Protein AF-A0AAE4C883-F1 (afdb_monomer_lite)

InterPro domains:
  IPR009003 Peptidase S1, PA clan [SSF50494] (63-191)

Organism: NCBI:txid137266

Radius of gyration: 18.19 Å; chains: 1; bounding box: 36×31×56 Å

Secondary structure (DSSP, 8-state):
-----EE-SSS-EEEEEETT---HHHHHHHHHTT--EEEEEE---S-----TTT--SSEEET-EEE-TTS-EEE--EEEEETTEEEEEEEGGGGSS-S-EE-TTS-EEEEEEEEESSSS-TT--EEEEE--S-EEEEE--S-TT--EE----PPPPTT-EEEE--TT-SSPEEEE---SS-EEE-TTT-SEEE-

Sequence (194 aa):
MWQLLRRGPANGLVVSLKRG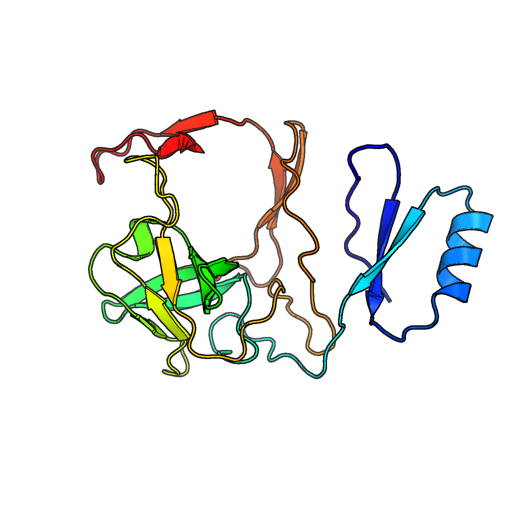ANATPITNLLQARGINARIEYADAVDEACTSRNVCDSPRRGGVGITMPTGSACSVGWIVTRNGARGAVTAGHCAWDRKSGSVNSGAFYGSINSINALSAGTHADMRFIDIPGGAQPWLYQHSTTKARTVTGSSLGAVGATACLFGRNSEFPRCGTISSTNASHFSNTCSCAVYG

pLDDT: mean 71.29, std 15.56, range [23.92, 91.94]

Foldseek 3Di:
DDADWFQDPPRATEGEDADVDDCVVVVVVCVVVVGHYHYHHDHQDAFQDQQLQADLALQAWLRKWADPVRDIFTFHFFDADPNFIWTKTFQVSPPDAFFTDGPNRHTNFTWDPDFPDPDDPAERMTITRGPDNYFRFARANDRRDTHHDDDDDDDDFQGKDWDRHNVDSDTDIDTRHDAQDWDDDPVPRHTHGD

Structure (mmCIF, N/CA/C/O backbone):
data_AF-A0AAE4C883-F1
#
_entry.id   AF-A0AAE4C883-F1
#
loop_
_atom_site.group_PDB
_atom_site.id
_atom_site.type_symbol
_atom_site.label_atom_id
_atom_site.label_alt_id
_atom_site.label_comp_id
_atom_site.label_asym_id
_atom_site.label_entity_id
_atom_site.label_seq_id
_atom_site.pdbx_PDB_ins_code
_atom_site.Cartn_x
_atom_site.Cartn_y
_atom_site.Cartn_z
_atom_site.occupancy
_atom_site.B_iso_or_equiv
_atom_site.auth_seq_id
_atom_site.auth_comp_id
_atom_site.auth_asym_id
_atom_site.auth_atom_id
_atom_site.pdbx_PDB_model_num
ATOM 1 N N . MET A 1 1 ? 3.264 6.643 22.060 1.00 36.38 1 MET A N 1
ATOM 2 C CA . MET A 1 1 ? 1.824 6.453 22.356 1.00 36.38 1 MET A CA 1
ATOM 3 C C . MET A 1 1 ? 0.957 6.801 21.133 1.00 36.38 1 MET A C 1
ATOM 5 O O . MET A 1 1 ? 1.372 7.644 20.336 1.00 36.38 1 MET A O 1
ATOM 9 N N . TRP A 1 2 ? -0.193 6.114 21.021 1.00 23.92 2 TRP A N 1
ATOM 10 C CA . TRP A 1 2 ? -1.328 6.162 20.064 1.00 23.92 2 TRP A CA 1
ATOM 11 C C . TRP A 1 2 ? -1.391 5.136 18.911 1.00 23.92 2 TRP A C 1
ATOM 13 O O . TRP A 1 2 ? -0.572 5.153 17.988 1.00 23.92 2 TRP A O 1
ATOM 23 N N . GLN A 1 3 ? -2.424 4.286 19.051 1.00 31.52 3 GLN A N 1
ATOM 24 C CA . GLN A 1 3 ? -2.913 3.123 18.296 1.00 31.52 3 GLN A CA 1
ATOM 25 C C . GLN A 1 3 ? -3.653 3.470 16.996 1.00 31.52 3 GLN A C 1
ATOM 27 O O . GLN A 1 3 ? -4.312 4.502 16.893 1.00 31.52 3 GLN A O 1
ATOM 32 N N . LEU A 1 4 ? -3.657 2.523 16.051 1.00 33.59 4 LEU A N 1
ATOM 33 C CA . LEU A 1 4 ? -4.763 2.353 15.107 1.00 33.59 4 LEU A CA 1
ATOM 34 C C . LEU A 1 4 ? -5.852 1.526 15.811 1.00 33.59 4 LEU A C 1
ATOM 36 O O . LEU A 1 4 ? -5.622 0.366 16.132 1.00 33.59 4 LEU A O 1
ATOM 40 N N . LEU A 1 5 ? -7.010 2.131 16.067 1.00 33.78 5 LEU A N 1
ATOM 41 C CA . LEU A 1 5 ? -8.175 1.456 16.635 1.00 33.78 5 LEU A CA 1
ATOM 42 C C . LEU A 1 5 ? -8.967 0.832 15.479 1.00 33.78 5 LEU A C 1
ATOM 44 O O . LEU A 1 5 ? -9.399 1.546 14.574 1.00 33.78 5 LEU A O 1
ATOM 48 N N . ARG A 1 6 ? -9.151 -0.488 15.479 1.00 42.38 6 ARG A N 1
ATOM 49 C CA . ARG A 1 6 ? -10.131 -1.152 14.607 1.00 42.38 6 ARG A CA 1
ATOM 50 C C . ARG A 1 6 ? -11.048 -2.020 15.460 1.00 42.38 6 ARG A C 1
ATOM 52 O O . ARG A 1 6 ? -10.578 -2.741 16.339 1.00 42.38 6 ARG A O 1
ATOM 59 N N . ARG A 1 7 ? -12.354 -1.938 15.192 1.00 37.22 7 ARG A N 1
ATOM 60 C CA . ARG A 1 7 ? -13.353 -2.886 15.700 1.00 37.22 7 ARG A CA 1
ATOM 61 C C . ARG A 1 7 ? -13.126 -4.221 14.988 1.00 37.22 7 ARG A C 1
ATOM 63 O O . ARG A 1 7 ? -13.237 -4.275 13.766 1.00 37.22 7 ARG A O 1
ATOM 70 N N . GLY A 1 8 ? -12.755 -5.260 15.733 1.00 38.06 8 GLY A N 1
ATOM 71 C CA . GLY A 1 8 ? -12.686 -6.625 15.213 1.00 38.06 8 GLY A CA 1
ATOM 72 C C . GLY A 1 8 ? -14.079 -7.269 15.093 1.00 38.06 8 GLY A C 1
ATOM 73 O O . GLY A 1 8 ? -15.031 -6.772 15.695 1.00 38.06 8 GLY A O 1
ATOM 74 N N . PRO A 1 9 ? -14.207 -8.392 14.361 1.00 37.78 9 PRO A N 1
ATOM 75 C CA . PRO A 1 9 ? -15.486 -9.047 14.046 1.00 37.78 9 PRO A CA 1
ATOM 76 C C . PRO A 1 9 ? -16.172 -9.765 15.229 1.00 37.78 9 PRO A C 1
ATOM 78 O O . PRO A 1 9 ? -17.206 -10.393 15.046 1.00 37.78 9 PRO A O 1
ATOM 81 N N . ALA A 1 10 ? -15.645 -9.643 16.449 1.00 43.09 10 ALA A N 1
ATOM 82 C CA . ALA A 1 10 ? -16.296 -10.095 17.678 1.00 43.09 10 ALA A CA 1
ATOM 83 C C . ALA A 1 10 ? -16.027 -9.085 18.805 1.00 43.09 10 ALA A C 1
ATOM 85 O O . ALA A 1 10 ? -15.131 -9.303 19.607 1.00 43.09 10 ALA A O 1
ATOM 86 N N . ASN A 1 11 ? -16.727 -7.942 18.806 1.00 47.50 11 ASN A N 1
ATOM 87 C CA . ASN A 1 11 ? -16.851 -6.933 19.884 1.00 47.50 11 ASN A CA 1
ATOM 88 C C . ASN A 1 11 ? -15.596 -6.497 20.693 1.00 47.50 11 ASN A C 1
ATOM 90 O O . ASN A 1 11 ? -15.738 -5.788 21.685 1.00 47.50 11 ASN A O 1
ATOM 94 N N . GLY A 1 12 ? -14.381 -6.856 20.280 1.00 49.41 12 GLY A N 1
ATOM 95 C CA . GLY A 1 12 ? -13.136 -6.595 21.000 1.00 49.41 12 GLY A CA 1
ATOM 96 C C . GLY A 1 12 ? -12.263 -5.543 20.320 1.00 49.41 12 GLY A C 1
ATOM 97 O O . GLY A 1 12 ? -12.220 -5.433 19.089 1.00 49.41 12 GLY A O 1
ATOM 98 N N . LEU A 1 13 ? -11.549 -4.768 21.135 1.00 46.56 13 LEU A N 1
ATOM 99 C CA . LEU A 1 13 ? -10.560 -3.783 20.698 1.00 46.56 13 LEU A CA 1
ATOM 100 C C . LEU A 1 13 ? -9.236 -4.484 20.346 1.00 46.56 13 LEU A C 1
ATOM 102 O O . LEU A 1 13 ? -8.659 -5.151 21.191 1.00 46.56 13 LEU A O 1
ATOM 106 N N . VAL A 1 14 ? -8.690 -4.314 19.141 1.00 54.00 14 VAL A N 1
ATOM 107 C CA . VAL A 1 14 ? -7.333 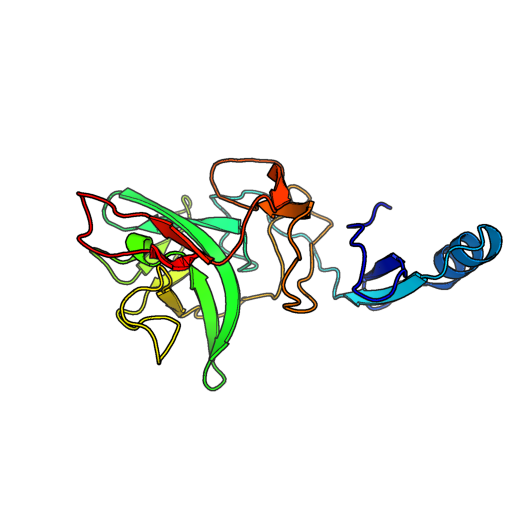-4.816 18.833 1.00 54.00 14 VAL A CA 1
ATOM 108 C C . VAL A 1 14 ? -6.299 -3.706 19.036 1.00 54.00 14 VAL A C 1
ATOM 110 O O . VAL A 1 14 ? -6.480 -2.578 18.574 1.00 54.00 14 VAL A O 1
ATOM 113 N N . VAL A 1 15 ? -5.211 -4.017 19.740 1.00 50.25 15 VAL A N 1
ATOM 114 C CA . VAL A 1 15 ? -4.128 -3.092 20.095 1.00 50.25 15 VAL A CA 1
ATOM 115 C C . VAL A 1 15 ? -2.808 -3.617 19.550 1.00 50.25 15 VAL A C 1
ATOM 117 O O . VAL A 1 15 ? -2.255 -4.576 20.076 1.00 50.25 15 VAL A O 1
ATOM 120 N N . SER A 1 16 ? -2.273 -2.974 18.517 1.00 57.88 16 SER A N 1
ATOM 121 C CA . SER A 1 16 ? -0.978 -3.363 17.952 1.00 57.88 16 SER A CA 1
ATOM 122 C C . SER A 1 16 ? 0.181 -2.626 18.639 1.00 57.88 16 SER A C 1
ATOM 124 O O . SER A 1 16 ? 0.199 -1.393 18.671 1.00 57.88 16 SER A O 1
ATOM 126 N N . LEU A 1 17 ? 1.158 -3.371 19.160 1.00 56.25 17 LEU A N 1
ATOM 127 C CA . LEU A 1 17 ? 2.385 -2.886 19.804 1.00 56.25 17 LEU A CA 1
ATOM 128 C C . LEU A 1 17 ? 3.629 -3.258 18.994 1.00 56.25 17 LEU A C 1
ATOM 130 O O . LEU A 1 17 ? 3.597 -4.219 18.235 1.00 56.25 17 LEU A O 1
ATOM 134 N N . LYS A 1 18 ? 4.742 -2.537 19.192 1.00 56.00 18 LYS A N 1
ATOM 135 C CA . LYS A 1 18 ? 6.057 -2.920 18.642 1.00 56.00 18 LYS A CA 1
ATOM 136 C C . LYS A 1 18 ? 6.452 -4.311 19.160 1.00 56.00 18 LYS A C 1
ATOM 138 O O . LYS A 1 18 ? 6.312 -4.574 20.352 1.00 56.00 18 LYS A O 1
ATOM 143 N N . ARG A 1 19 ? 7.005 -5.181 18.312 1.00 64.88 19 ARG A N 1
ATOM 144 C CA . ARG A 1 19 ? 7.620 -6.448 18.723 1.00 64.88 19 ARG A CA 1
ATOM 145 C C . ARG A 1 19 ? 8.761 -6.153 19.700 1.00 64.88 19 ARG A C 1
ATOM 147 O O . ARG A 1 19 ? 9.654 -5.373 19.389 1.00 64.88 19 ARG A O 1
ATOM 154 N N . GLY A 1 20 ? 8.680 -6.726 20.900 1.00 61.81 20 GLY A N 1
ATOM 155 C CA . GLY A 1 20 ? 9.586 -6.420 22.014 1.00 61.81 20 GLY A CA 1
ATOM 156 C C . GLY A 1 20 ? 9.139 -5.263 22.921 1.00 61.81 20 GLY A C 1
ATOM 157 O O . GLY A 1 20 ? 9.828 -4.960 23.889 1.00 61.81 20 GLY A O 1
ATOM 158 N N . ALA A 1 21 ? 7.995 -4.617 22.662 1.00 63.66 21 ALA A N 1
ATOM 159 C CA . ALA A 1 21 ? 7.421 -3.659 23.605 1.00 63.66 21 ALA A CA 1
ATOM 160 C C . ALA A 1 21 ? 6.857 -4.365 24.843 1.00 63.66 21 ALA A C 1
ATOM 162 O O . ALA A 1 21 ? 6.196 -5.398 24.739 1.00 63.66 21 ALA A O 1
ATOM 163 N N . ASN A 1 22 ? 7.044 -3.747 26.009 1.00 75.88 22 ASN A N 1
ATOM 164 C CA . ASN A 1 22 ? 6.382 -4.172 27.234 1.00 75.88 22 ASN A CA 1
ATOM 165 C C . ASN A 1 22 ? 4.875 -3.861 27.152 1.00 75.88 22 ASN A C 1
ATOM 167 O O . ASN A 1 22 ? 4.469 -2.699 27.218 1.00 75.88 22 ASN A O 1
ATOM 171 N N . ALA A 1 23 ? 4.050 -4.899 27.002 1.00 74.19 23 ALA A N 1
ATOM 172 C CA . ALA A 1 23 ? 2.596 -4.772 26.923 1.00 74.19 23 ALA A CA 1
ATOM 173 C C . ALA A 1 23 ? 1.909 -4.597 28.288 1.00 74.19 23 ALA A C 1
ATOM 175 O O . ALA A 1 23 ? 0.769 -4.136 28.326 1.00 74.19 23 ALA A O 1
ATOM 176 N N . THR A 1 24 ? 2.582 -4.917 29.400 1.00 79.12 24 THR A N 1
ATOM 177 C CA . THR A 1 24 ? 1.994 -4.951 30.751 1.00 79.12 24 THR A CA 1
ATOM 178 C C . THR A 1 24 ? 1.270 -3.658 31.144 1.00 79.12 24 THR A C 1
ATOM 180 O O . THR A 1 24 ? 0.123 -3.744 31.583 1.00 79.12 24 THR A O 1
ATOM 183 N N . PRO A 1 25 ? 1.829 -2.448 30.930 1.00 71.81 25 PRO A N 1
ATOM 184 C CA . PRO A 1 25 ? 1.134 -1.211 31.294 1.00 71.81 25 PRO A CA 1
ATOM 185 C C . PRO A 1 25 ? -0.173 -0.999 30.517 1.00 71.81 25 PRO A C 1
ATOM 187 O O . PRO A 1 25 ? -1.138 -0.453 31.046 1.00 71.81 25 PRO A O 1
ATOM 190 N N . ILE A 1 26 ? -0.211 -1.441 29.258 1.00 59.53 26 ILE A N 1
ATOM 191 C CA . ILE A 1 26 ? -1.359 -1.265 28.363 1.00 59.53 26 ILE A CA 1
ATOM 192 C C . ILE A 1 26 ? -2.440 -2.290 28.696 1.00 59.53 26 ILE A C 1
ATOM 194 O O . ILE A 1 26 ? -3.608 -1.927 28.801 1.00 59.53 26 ILE A O 1
ATOM 198 N N . THR A 1 27 ? -2.054 -3.544 28.934 1.00 71.25 27 THR A N 1
ATOM 199 C CA . THR A 1 27 ? -2.972 -4.591 29.391 1.00 71.25 27 THR A CA 1
ATOM 200 C C . THR A 1 27 ? -3.635 -4.202 30.712 1.00 71.25 27 THR A C 1
ATOM 202 O O . THR A 1 27 ? -4.860 -4.243 30.801 1.00 71.25 27 THR A O 1
ATOM 205 N N . ASN A 1 28 ? -2.856 -3.728 31.694 1.00 73.88 28 ASN A N 1
ATOM 206 C CA . ASN A 1 28 ? -3.380 -3.299 32.995 1.00 73.88 28 ASN A CA 1
ATOM 207 C C . ASN A 1 28 ? -4.376 -2.139 32.857 1.00 73.88 28 ASN A C 1
ATOM 209 O O . ASN A 1 28 ? -5.432 -2.147 33.486 1.00 73.88 28 ASN A O 1
ATOM 213 N N . LEU A 1 29 ? -4.075 -1.156 32.001 1.00 59.56 29 LEU A N 1
ATOM 214 C CA . LEU A 1 29 ? -4.968 -0.027 31.743 1.00 59.56 29 LEU A CA 1
ATOM 215 C C . LEU A 1 29 ? -6.291 -0.469 31.100 1.00 59.56 29 LEU A C 1
ATOM 217 O O . LEU A 1 29 ? -7.351 0.018 31.483 1.00 59.56 29 LEU A O 1
ATOM 221 N N . LEU A 1 30 ? -6.240 -1.374 30.121 1.00 63.59 30 LEU A N 1
ATOM 222 C CA . LEU A 1 30 ? -7.431 -1.859 29.418 1.00 63.59 30 LEU A CA 1
ATOM 223 C C . LEU A 1 30 ? -8.309 -2.717 30.337 1.00 63.59 30 LEU A C 1
ATOM 225 O O . LEU A 1 30 ? -9.527 -2.533 30.357 1.00 63.59 30 LEU A O 1
ATOM 229 N N . GLN A 1 31 ? -7.692 -3.567 31.162 1.00 71.44 31 GLN A N 1
ATOM 230 C CA . GLN A 1 31 ? -8.381 -4.350 32.190 1.00 71.44 31 GLN A CA 1
ATOM 231 C C . GLN A 1 31 ? -9.044 -3.458 33.244 1.00 71.44 31 GLN A C 1
ATOM 233 O O . GLN A 1 31 ? -10.227 -3.632 33.522 1.00 71.44 31 GLN A O 1
ATOM 238 N N . ALA A 1 32 ? -8.338 -2.444 33.760 1.00 68.00 32 ALA A N 1
ATOM 239 C CA . ALA A 1 32 ? -8.895 -1.487 34.722 1.00 68.00 32 ALA A CA 1
ATOM 240 C C . ALA A 1 32 ? -10.096 -0.694 34.170 1.00 68.00 32 ALA A C 1
ATOM 242 O O . ALA A 1 32 ? -10.875 -0.126 34.932 1.00 68.00 32 ALA A O 1
ATOM 243 N N . ARG A 1 33 ? -10.256 -0.641 32.842 1.00 60.34 33 ARG A N 1
ATOM 244 C CA . ARG A 1 33 ? -11.363 0.033 32.150 1.00 60.34 33 ARG A CA 1
ATOM 245 C C . ARG A 1 33 ? -12.455 -0.930 31.670 1.00 60.34 33 ARG A C 1
ATOM 247 O O . ARG A 1 33 ? -13.378 -0.481 30.999 1.00 60.34 33 ARG A O 1
ATOM 254 N N . GLY A 1 34 ? -12.351 -2.228 31.969 1.00 68.88 34 GLY A N 1
ATOM 255 C CA . GLY A 1 34 ? -13.300 -3.244 31.501 1.00 68.88 34 GLY A CA 1
ATOM 256 C C . GLY A 1 34 ? -13.314 -3.425 29.977 1.00 68.88 34 GLY A C 1
ATOM 257 O O . GLY A 1 34 ? -14.297 -3.907 29.418 1.00 68.88 34 GLY A O 1
ATOM 258 N N . ILE A 1 35 ? -12.250 -3.013 29.282 1.00 57.16 35 ILE A N 1
ATOM 259 C CA . ILE A 1 35 ? -12.171 -3.070 27.822 1.00 57.16 35 ILE A CA 1
ATOM 260 C C . ILE A 1 35 ? -11.594 -4.425 27.424 1.00 57.16 35 ILE A C 1
ATOM 262 O O . ILE A 1 35 ? -10.407 -4.687 27.620 1.00 57.16 35 ILE A O 1
ATOM 266 N N . ASN A 1 36 ? -12.421 -5.273 26.811 1.00 61.47 36 ASN A N 1
ATOM 267 C CA . ASN A 1 36 ? -11.948 -6.519 26.219 1.00 61.47 36 ASN A CA 1
ATOM 268 C C . ASN A 1 36 ? -11.113 -6.208 24.968 1.00 61.47 36 ASN A C 1
ATOM 270 O O . ASN A 1 36 ? -11.647 -5.770 23.941 1.00 61.47 36 ASN A O 1
ATOM 274 N N . ALA A 1 37 ? -9.797 -6.399 25.074 1.00 63.56 37 ALA A N 1
ATOM 275 C CA . ALA A 1 37 ? -8.859 -6.056 24.024 1.00 63.56 37 ALA A CA 1
ATOM 276 C C . ALA A 1 37 ? -7.844 -7.168 23.734 1.00 63.56 37 ALA A C 1
ATOM 278 O O . ALA A 1 37 ? -7.286 -7.771 24.647 1.00 63.56 37 ALA A O 1
ATOM 279 N N . ARG A 1 38 ? -7.555 -7.396 22.450 1.00 65.81 38 ARG A N 1
ATOM 280 C CA . ARG A 1 38 ? -6.490 -8.292 21.984 1.00 65.81 38 ARG A CA 1
ATOM 281 C C . ARG A 1 38 ? -5.236 -7.479 21.692 1.00 65.81 38 ARG A C 1
ATOM 283 O O . ARG A 1 38 ? -5.264 -6.613 20.820 1.00 65.81 38 ARG A O 1
ATOM 290 N N . ILE A 1 39 ? -4.137 -7.775 22.382 1.00 67.06 39 ILE A N 1
ATOM 291 C CA . ILE A 1 39 ? -2.826 -7.218 22.039 1.00 67.06 39 ILE A CA 1
ATOM 292 C C . ILE A 1 39 ? -2.222 -8.032 20.891 1.00 67.06 39 ILE A C 1
ATOM 294 O O . ILE A 1 39 ? -2.178 -9.258 20.945 1.00 67.06 39 ILE A O 1
ATOM 298 N N . GLU A 1 40 ? -1.725 -7.348 19.871 1.00 70.94 40 GLU A N 1
ATOM 299 C CA . GLU A 1 40 ? -0.935 -7.934 18.792 1.00 70.94 40 GLU A CA 1
ATOM 300 C C . GLU A 1 40 ? 0.435 -7.277 18.745 1.00 70.94 40 GLU A C 1
ATOM 302 O O . GLU A 1 40 ? 0.561 -6.073 18.954 1.00 70.94 40 GLU A O 1
ATOM 307 N N . TYR A 1 41 ? 1.466 -8.051 18.424 1.00 56.97 41 TYR A N 1
ATOM 308 C CA . TYR A 1 41 ? 2.799 -7.509 18.205 1.00 56.97 41 TYR A CA 1
ATOM 309 C 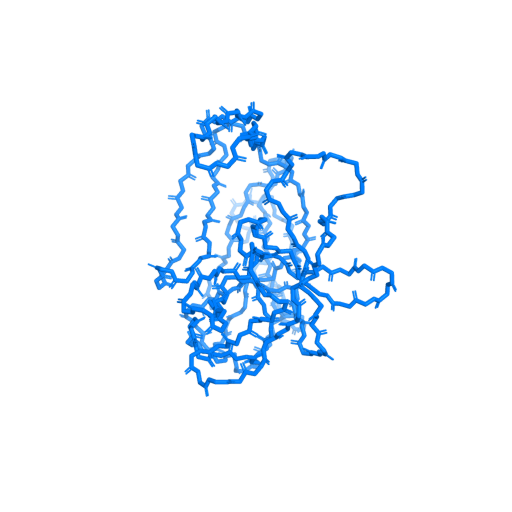C . TYR A 1 41 ? 3.055 -7.375 16.712 1.00 56.97 41 TYR A C 1
ATOM 311 O O . TYR A 1 41 ? 3.124 -8.355 15.972 1.00 56.97 41 TYR A O 1
ATOM 319 N N . ALA A 1 42 ? 3.221 -6.138 16.284 1.00 54.53 42 ALA A N 1
ATOM 320 C CA . ALA A 1 42 ? 3.709 -5.776 14.977 1.00 54.53 42 ALA A CA 1
ATOM 321 C C . ALA A 1 42 ? 5.177 -5.387 15.095 1.00 54.53 42 ALA A C 1
ATOM 323 O O . ALA A 1 42 ? 5.574 -4.761 16.072 1.00 54.53 42 ALA A O 1
ATOM 324 N N . ASP A 1 43 ? 5.990 -5.680 14.090 1.00 53.50 43 ASP A N 1
ATOM 325 C CA . ASP A 1 43 ? 7.279 -5.007 13.977 1.00 53.50 43 ASP A CA 1
ATOM 326 C C . ASP A 1 43 ? 7.010 -3.501 13.914 1.00 53.50 43 ASP A C 1
ATOM 328 O O . ASP A 1 43 ? 6.448 -3.014 12.934 1.00 53.50 43 ASP A O 1
ATOM 332 N N . ALA A 1 44 ? 7.323 -2.774 14.990 1.00 47.19 44 ALA A N 1
ATOM 333 C CA . ALA A 1 44 ? 7.671 -1.378 14.818 1.00 47.19 44 ALA A CA 1
ATOM 334 C C . ALA A 1 44 ? 9.164 -1.347 14.552 1.00 47.19 44 ALA A C 1
ATOM 336 O O . ALA A 1 44 ? 9.924 -2.227 14.954 1.00 47.19 44 ALA A O 1
ATOM 337 N N . VAL A 1 45 ? 9.551 -0.351 13.804 1.00 51.31 45 VAL A N 1
ATOM 338 C CA . VAL A 1 45 ? 10.658 -0.465 12.875 1.00 51.31 45 VAL A CA 1
ATOM 339 C C . VAL A 1 45 ? 11.329 0.874 12.833 1.00 51.31 45 VAL A C 1
ATOM 341 O O . VAL A 1 45 ? 10.667 1.901 13.008 1.00 51.31 45 VAL A O 1
ATOM 344 N N . ASP A 1 46 ? 12.644 0.806 12.699 1.00 49.69 46 ASP A N 1
ATOM 345 C CA . ASP A 1 46 ? 13.528 1.955 12.689 1.00 49.69 46 ASP A CA 1
ATOM 346 C C . ASP A 1 46 ? 13.129 2.945 11.590 1.00 49.69 46 ASP A C 1
ATOM 348 O O . ASP A 1 46 ? 12.360 2.625 10.679 1.00 49.69 46 ASP A O 1
ATOM 352 N N . GLU A 1 47 ? 13.620 4.168 11.756 1.00 56.56 47 GLU A N 1
ATOM 353 C CA . GLU A 1 47 ? 13.271 5.389 11.036 1.00 56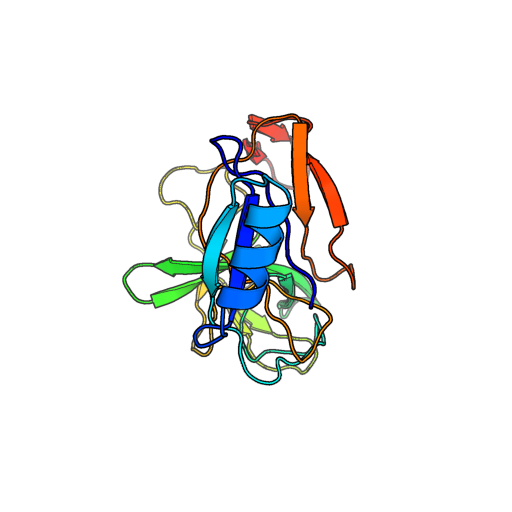.56 47 GLU A CA 1
ATOM 354 C C . GLU A 1 47 ? 12.793 5.164 9.589 1.00 56.56 47 GLU A C 1
ATOM 356 O O . GLU A 1 47 ? 13.573 4.966 8.658 1.00 56.56 47 GLU A O 1
ATOM 361 N N . ALA A 1 48 ? 11.473 5.179 9.383 1.00 63.88 48 ALA A N 1
ATOM 362 C CA . ALA A 1 48 ? 10.907 5.072 8.047 1.00 63.88 48 ALA A CA 1
ATOM 363 C C . ALA A 1 48 ? 10.868 6.466 7.420 1.00 63.88 48 ALA A C 1
ATOM 365 O O . ALA A 1 48 ? 10.263 7.389 7.969 1.00 63.88 48 ALA A O 1
ATOM 366 N N . CYS A 1 49 ? 11.459 6.608 6.235 1.00 75.75 49 CYS A N 1
ATOM 367 C CA . CYS A 1 49 ? 11.367 7.827 5.438 1.00 75.75 49 CYS A CA 1
ATOM 368 C C . CYS A 1 49 ? 9.891 8.259 5.307 1.00 75.75 49 CYS A C 1
ATOM 370 O O . CYS A 1 49 ? 9.054 7.456 4.905 1.00 75.75 49 CYS A O 1
ATOM 372 N N . THR A 1 50 ? 9.533 9.497 5.656 1.00 81.62 50 THR A N 1
ATOM 373 C CA . THR A 1 50 ? 8.126 9.946 5.781 1.00 81.62 50 THR A CA 1
ATOM 374 C C . THR A 1 50 ? 7.548 10.593 4.535 1.00 81.62 50 THR A C 1
ATOM 376 O O . THR A 1 50 ? 6.360 10.910 4.506 1.00 81.62 50 THR A O 1
ATOM 379 N N . SER A 1 51 ? 8.336 10.778 3.480 1.00 85.38 51 SER A N 1
ATOM 380 C CA . SER A 1 51 ? 7.824 11.308 2.220 1.00 85.38 51 SER A CA 1
ATOM 381 C C . SER A 1 51 ? 7.038 10.254 1.445 1.00 85.38 51 SER A C 1
ATOM 383 O O . SER A 1 51 ? 7.529 9.193 1.067 1.00 85.38 51 SER A O 1
ATOM 385 N N . ARG A 1 52 ? 5.781 10.560 1.144 1.00 85.38 52 ARG A N 1
ATOM 386 C CA . ARG A 1 52 ? 4.921 9.629 0.415 1.00 85.38 52 ARG A CA 1
ATOM 387 C C . ARG A 1 52 ? 5.363 9.414 -1.028 1.00 85.38 52 ARG A C 1
ATOM 389 O O . ARG A 1 52 ? 5.105 8.354 -1.578 1.00 85.38 52 ARG A O 1
ATOM 396 N N . ASN A 1 53 ? 5.995 10.417 -1.627 1.00 88.81 53 ASN A N 1
ATOM 397 C CA . ASN A 1 53 ? 6.311 10.423 -3.051 1.00 88.81 53 ASN A CA 1
ATOM 398 C C . ASN A 1 53 ? 7.808 10.290 -3.332 1.00 88.81 53 ASN A C 1
ATOM 400 O O . ASN A 1 53 ? 8.167 10.175 -4.489 1.00 88.81 53 ASN A O 1
ATOM 404 N N . VAL A 1 54 ? 8.679 10.328 -2.320 1.00 88.31 54 VAL A N 1
ATOM 405 C CA . VAL A 1 54 ? 10.145 10.294 -2.506 1.00 88.31 54 VAL A CA 1
ATOM 406 C C . VAL A 1 54 ? 10.760 9.013 -1.939 1.00 88.31 54 VAL A C 1
ATOM 408 O O . VAL A 1 54 ? 11.817 8.593 -2.395 1.00 88.31 54 VAL A O 1
ATOM 411 N N . CYS A 1 55 ? 10.107 8.369 -0.968 1.00 85.56 55 CYS A N 1
ATOM 412 C CA . CYS A 1 55 ? 10.681 7.221 -0.275 1.00 85.56 55 CYS A CA 1
ATOM 413 C C . CYS A 1 55 ? 10.455 5.911 -1.032 1.00 85.56 55 CYS A C 1
ATOM 415 O O . CYS A 1 55 ? 9.323 5.436 -1.144 1.00 85.56 55 CYS A O 1
ATOM 417 N N . ASP A 1 56 ? 11.541 5.273 -1.447 1.00 85.75 56 ASP A N 1
ATOM 418 C CA . ASP A 1 56 ? 11.570 3.909 -1.971 1.00 85.75 56 ASP A CA 1
ATOM 419 C C . ASP A 1 56 ? 11.921 2.868 -0.901 1.00 85.75 56 ASP A C 1
ATOM 421 O O . ASP A 1 56 ? 11.703 1.687 -1.128 1.00 85.75 56 ASP A O 1
ATOM 425 N N . SER A 1 57 ? 12.414 3.273 0.272 1.00 83.81 57 SER A N 1
ATOM 426 C CA . SER A 1 57 ? 12.723 2.360 1.373 1.00 83.81 57 SER A CA 1
ATOM 427 C C . SER A 1 57 ? 12.165 2.858 2.715 1.00 83.81 57 SER A C 1
ATOM 429 O O . SER A 1 57 ? 12.264 4.049 3.026 1.00 83.81 57 SER A O 1
ATOM 431 N N . PRO A 1 58 ? 11.545 1.981 3.526 1.00 83.19 58 PRO A N 1
ATOM 432 C CA . PRO A 1 58 ? 11.071 0.644 3.159 1.00 83.19 58 PRO A CA 1
ATOM 433 C C . PRO A 1 58 ? 9.878 0.716 2.193 1.00 83.19 58 PRO A C 1
ATOM 435 O O . PRO A 1 58 ? 9.032 1.612 2.308 1.00 83.19 58 PRO A O 1
ATOM 438 N N . ARG A 1 59 ? 9.763 -0.246 1.271 1.00 88.06 59 ARG A N 1
ATOM 439 C CA . ARG A 1 59 ? 8.641 -0.320 0.317 1.00 88.06 59 ARG A CA 1
ATOM 440 C C . ARG A 1 59 ? 7.379 -0.793 1.034 1.00 88.06 59 ARG A C 1
ATOM 442 O O . ARG A 1 59 ? 7.411 -1.778 1.765 1.00 88.06 59 ARG A O 1
ATOM 449 N N . ARG A 1 60 ? 6.272 -0.073 0.868 1.00 87.69 60 ARG A N 1
ATOM 450 C CA . ARG A 1 60 ? 5.052 -0.206 1.673 1.00 87.69 60 ARG A CA 1
ATOM 451 C C . ARG A 1 60 ? 3.843 0.417 0.978 1.00 87.69 60 ARG A C 1
ATOM 453 O O . ARG A 1 60 ? 3.987 1.246 0.080 1.00 87.69 60 ARG A O 1
ATOM 460 N N . GLY A 1 61 ? 2.652 0.052 1.434 1.00 89.00 61 GLY A N 1
ATOM 461 C CA . GLY A 1 61 ? 1.397 0.577 0.908 1.00 89.00 61 GLY A CA 1
ATOM 462 C C . GLY A 1 61 ? 1.236 2.083 1.108 1.00 89.00 61 GLY A C 1
ATOM 463 O O . GLY A 1 61 ? 1.753 2.663 2.058 1.00 89.00 61 GLY A O 1
ATOM 464 N N . GLY A 1 62 ? 0.507 2.737 0.216 1.00 88.81 62 GLY A N 1
ATOM 465 C CA . GLY A 1 62 ? 0.231 4.170 0.222 1.00 88.81 62 GLY A CA 1
ATOM 466 C C . GLY A 1 62 ? 1.372 5.075 -0.247 1.00 88.81 62 GLY A C 1
ATOM 467 O O . GLY A 1 62 ? 1.171 6.291 -0.259 1.00 88.81 62 GLY A O 1
ATOM 468 N N . VAL A 1 63 ? 2.533 4.526 -0.624 1.00 90.88 63 VAL A N 1
ATOM 469 C CA . VAL A 1 63 ? 3.601 5.261 -1.325 1.00 90.88 63 VAL A CA 1
ATOM 470 C C . VAL A 1 63 ? 3.153 5.579 -2.753 1.00 90.88 63 VAL A C 1
ATOM 472 O O . VAL A 1 63 ? 2.514 4.755 -3.406 1.00 90.88 63 VAL A O 1
ATOM 475 N N . GLY A 1 64 ? 3.458 6.787 -3.219 1.00 91.94 64 GLY A N 1
ATOM 476 C CA . GLY A 1 64 ? 3.223 7.219 -4.588 1.00 91.94 64 GLY A CA 1
ATOM 477 C C . GLY A 1 64 ? 4.335 6.754 -5.517 1.00 91.94 64 GLY A C 1
ATOM 478 O O . GLY A 1 64 ? 5.512 6.904 -5.201 1.00 91.94 64 GLY A O 1
ATOM 479 N N . ILE A 1 65 ? 3.944 6.225 -6.671 1.00 91.44 65 ILE A N 1
ATOM 480 C CA . ILE A 1 65 ? 4.839 5.880 -7.771 1.00 91.44 65 ILE A CA 1
ATOM 481 C C . ILE A 1 65 ? 4.392 6.615 -9.029 1.00 91.44 65 ILE A C 1
ATOM 483 O O . ILE A 1 65 ? 3.199 6.772 -9.286 1.00 91.44 65 ILE A O 1
ATOM 487 N N . THR A 1 66 ? 5.364 7.052 -9.804 1.00 89.06 66 THR A N 1
ATOM 488 C CA . THR A 1 66 ? 5.213 7.709 -11.092 1.00 89.06 66 THR A CA 1
ATOM 489 C C . THR A 1 66 ? 5.674 6.736 -12.169 1.00 89.06 66 THR A C 1
ATOM 491 O O . THR A 1 66 ? 6.711 6.080 -12.040 1.00 89.06 66 THR A O 1
ATOM 494 N N . MET A 1 67 ? 4.873 6.619 -13.217 1.00 84.06 67 MET A N 1
ATOM 495 C CA . MET A 1 67 ? 5.172 5.833 -14.404 1.00 84.06 67 MET A CA 1
ATOM 496 C C . MET A 1 67 ? 6.018 6.669 -15.370 1.00 84.06 67 MET A C 1
ATOM 498 O O . MET A 1 67 ? 5.939 7.899 -15.342 1.00 84.06 67 MET A O 1
ATOM 502 N N . PRO A 1 68 ? 6.773 6.045 -16.287 1.00 76.94 68 PRO A N 1
ATOM 503 C CA . PRO A 1 68 ? 7.591 6.771 -17.259 1.00 76.94 68 PRO A CA 1
ATOM 504 C C . PRO A 1 68 ? 6.824 7.780 -18.130 1.00 76.94 68 PRO A C 1
ATOM 506 O O . PRO A 1 68 ? 7.429 8.706 -18.653 1.00 76.94 68 PRO A O 1
ATOM 509 N N . THR A 1 69 ? 5.510 7.612 -18.299 1.00 71.56 69 THR A N 1
ATOM 510 C CA . THR A 1 69 ? 4.639 8.511 -19.076 1.00 71.56 69 THR A CA 1
ATOM 511 C C . THR A 1 69 ? 4.113 9.705 -18.269 1.00 71.56 69 THR A C 1
ATOM 513 O O . THR A 1 69 ? 3.371 10.524 -18.799 1.00 71.56 69 THR A O 1
ATOM 516 N N . GLY A 1 70 ? 4.499 9.829 -16.995 1.00 74.50 70 GLY A N 1
ATOM 517 C CA . GLY A 1 70 ? 4.092 10.917 -16.099 1.00 74.50 70 GLY A CA 1
ATOM 518 C C . GLY A 1 70 ? 2.821 10.633 -15.292 1.00 74.50 70 GLY A C 1
ATOM 519 O O . GLY A 1 70 ? 2.558 11.324 -14.307 1.00 74.50 70 GLY A O 1
ATOM 520 N N . SER A 1 71 ? 2.065 9.587 -15.643 1.00 82.75 71 SER A N 1
ATOM 521 C CA . SER A 1 71 ? 0.957 9.074 -14.827 1.00 82.75 71 SER A CA 1
ATOM 522 C C . SER A 1 71 ? 1.453 8.630 -13.454 1.00 82.75 71 SER A C 1
ATOM 524 O O . SER A 1 71 ? 2.571 8.137 -13.323 1.00 82.75 71 SER A O 1
ATOM 526 N N . ALA A 1 72 ? 0.629 8.763 -12.415 1.00 86.94 72 ALA A N 1
ATOM 527 C CA . ALA A 1 72 ? 1.046 8.414 -11.064 1.00 86.94 72 ALA A CA 1
ATOM 528 C C . ALA A 1 72 ? -0.043 7.687 -10.279 1.00 86.94 72 ALA A C 1
ATOM 530 O O . ALA A 1 72 ? -1.214 8.060 -10.295 1.00 86.94 72 ALA A O 1
ATOM 531 N N . CYS A 1 73 ? 0.385 6.680 -9.530 1.00 89.06 73 CYS A N 1
ATOM 532 C CA . CYS A 1 73 ? -0.465 5.785 -8.769 1.00 89.06 73 CYS A CA 1
ATOM 533 C C . CYS A 1 73 ? 0.024 5.624 -7.336 1.00 89.06 73 CYS A C 1
ATOM 535 O O . CYS A 1 73 ? 1.105 6.074 -6.963 1.00 89.06 73 CYS A O 1
ATOM 537 N N . SER A 1 74 ? -0.802 4.990 -6.509 1.00 91.06 74 SER A N 1
ATOM 538 C CA . SER A 1 74 ? -0.396 4.578 -5.167 1.00 91.06 74 SER A CA 1
ATOM 539 C C . SER A 1 74 ? -0.159 3.075 -5.141 1.00 91.06 74 SER A C 1
ATOM 541 O O . SER A 1 74 ? -0.920 2.299 -5.720 1.00 91.06 74 SER A O 1
ATOM 543 N N . VAL A 1 75 ? 0.874 2.657 -4.425 1.00 90.75 75 VAL A N 1
ATOM 544 C CA . VAL A 1 75 ? 1.049 1.262 -4.026 1.00 90.75 75 VAL A CA 1
ATOM 545 C C . VAL A 1 75 ? -0.089 0.910 -3.067 1.00 90.75 75 VAL A C 1
ATOM 547 O O . VAL A 1 75 ? -0.352 1.666 -2.137 1.00 90.75 75 VAL A O 1
ATOM 550 N N . GLY A 1 76 ? -0.789 -0.200 -3.287 1.00 89.88 76 GLY A N 1
ATOM 551 C CA . GLY A 1 76 ? -1.875 -0.656 -2.420 1.00 89.88 76 GLY A CA 1
ATOM 552 C C . GLY A 1 76 ? -1.335 -1.436 -1.228 1.00 89.88 76 GLY A C 1
ATOM 553 O O . GLY A 1 76 ? -0.937 -0.851 -0.224 1.00 89.88 76 GLY A O 1
ATOM 554 N N . TRP A 1 77 ? -1.299 -2.762 -1.342 1.00 85.25 77 TRP A N 1
ATOM 555 C CA . TRP A 1 77 ? -0.868 -3.660 -0.267 1.00 85.25 77 TRP A CA 1
ATOM 556 C C . TRP A 1 77 ? 0.380 -4.424 -0.670 1.00 85.25 77 TRP A C 1
ATOM 558 O O . TRP A 1 77 ? 0.449 -4.899 -1.799 1.00 85.25 77 TRP A O 1
ATOM 568 N N . ILE A 1 78 ? 1.330 -4.589 0.252 1.00 84.94 78 ILE A N 1
ATOM 569 C CA . ILE A 1 78 ? 2.437 -5.529 0.062 1.00 84.94 78 ILE A CA 1
ATOM 570 C C . ILE A 1 78 ? 1.909 -6.946 0.270 1.00 84.94 78 ILE A C 1
ATOM 572 O O . ILE A 1 78 ? 1.297 -7.235 1.298 1.00 84.94 78 ILE A O 1
ATOM 576 N N . VAL A 1 79 ? 2.147 -7.824 -0.700 1.00 79.75 79 VAL A N 1
ATOM 577 C CA . VAL A 1 79 ? 1.683 -9.217 -0.686 1.00 79.75 79 VAL A CA 1
ATOM 578 C C . VAL A 1 79 ? 2.804 -10.152 -1.142 1.00 79.75 79 VAL A C 1
ATOM 580 O O . VAL A 1 79 ? 3.832 -9.709 -1.653 1.00 79.75 79 VAL A O 1
ATOM 583 N N . THR A 1 80 ? 2.617 -11.456 -0.955 1.00 75.56 80 THR A N 1
ATOM 584 C CA . THR A 1 80 ? 3.532 -12.482 -1.476 1.00 75.56 80 THR A CA 1
ATOM 585 C C . THR A 1 80 ? 2.807 -13.314 -2.526 1.00 75.56 80 THR A C 1
ATOM 587 O O . THR A 1 80 ? 1.684 -13.752 -2.289 1.00 75.56 80 THR A O 1
ATOM 590 N N . ARG A 1 81 ? 3.442 -13.542 -3.678 1.00 71.38 81 ARG A N 1
ATOM 591 C CA . ARG A 1 81 ? 2.938 -14.382 -4.770 1.00 71.38 81 ARG A CA 1
ATOM 592 C C . ARG A 1 81 ? 4.036 -15.357 -5.176 1.00 71.38 81 ARG A C 1
ATOM 594 O O . ARG A 1 81 ? 5.118 -14.924 -5.547 1.00 71.38 81 ARG A O 1
ATOM 601 N N . ASN A 1 82 ? 3.767 -16.661 -5.102 1.00 71.69 82 ASN A N 1
ATOM 602 C CA . ASN A 1 82 ? 4.731 -17.718 -5.453 1.00 71.69 82 ASN A CA 1
ATOM 603 C C . ASN A 1 82 ? 6.108 -17.540 -4.775 1.00 71.69 82 ASN A C 1
ATOM 605 O O . ASN A 1 82 ? 7.145 -17.718 -5.402 1.00 71.69 82 ASN A O 1
ATOM 609 N N . GLY A 1 83 ? 6.121 -17.116 -3.506 1.00 68.56 83 GLY A N 1
ATOM 610 C CA . GLY A 1 83 ? 7.351 -16.852 -2.747 1.00 68.56 83 GLY A CA 1
ATOM 611 C C . GLY A 1 83 ? 8.010 -15.489 -3.006 1.00 68.56 83 GLY A C 1
ATOM 612 O O . GLY A 1 83 ? 8.830 -15.062 -2.197 1.00 68.56 83 GLY A O 1
ATOM 613 N N . ALA A 1 84 ? 7.621 -14.759 -4.054 1.00 71.00 84 ALA A N 1
ATOM 614 C CA . ALA A 1 84 ? 8.109 -13.407 -4.321 1.00 71.00 84 ALA A CA 1
ATOM 615 C C . ALA A 1 84 ? 7.265 -12.353 -3.586 1.00 71.00 84 ALA A C 1
ATOM 617 O O . ALA A 1 84 ? 6.032 -12.368 -3.658 1.00 71.00 84 ALA A O 1
ATOM 618 N N . ARG A 1 85 ? 7.917 -11.410 -2.890 1.00 75.00 85 ARG A N 1
ATOM 619 C CA . ARG A 1 85 ? 7.239 -10.227 -2.336 1.00 75.00 85 ARG A CA 1
ATOM 620 C C . ARG A 1 85 ? 6.992 -9.206 -3.443 1.00 75.00 85 ARG A C 1
ATOM 622 O O . ARG A 1 85 ? 7.884 -8.880 -4.216 1.00 75.00 85 ARG A O 1
ATOM 629 N N . GLY A 1 86 ? 5.791 -8.656 -3.462 1.00 83.75 86 GLY A N 1
ATOM 630 C CA . GLY A 1 86 ? 5.396 -7.590 -4.368 1.00 83.75 86 GLY A CA 1
ATOM 631 C C . GLY A 1 86 ? 4.298 -6.744 -3.752 1.00 83.75 86 GLY A C 1
ATOM 632 O O . GLY A 1 86 ? 4.111 -6.740 -2.534 1.00 83.75 86 GLY A O 1
ATOM 633 N N . ALA A 1 87 ? 3.557 -6.033 -4.585 1.00 86.19 87 ALA A N 1
ATOM 634 C CA . ALA A 1 87 ? 2.402 -5.272 -4.146 1.00 86.19 87 ALA A CA 1
ATOM 635 C C . ALA A 1 87 ? 1.223 -5.4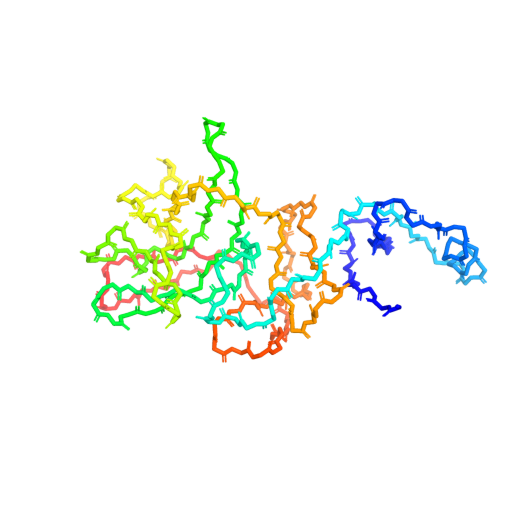12 -5.098 1.00 86.19 87 ALA A C 1
ATOM 637 O O . ALA A 1 87 ? 1.398 -5.710 -6.272 1.00 86.19 87 ALA A O 1
ATOM 638 N N . VAL A 1 88 ? 0.022 -5.140 -4.608 1.00 85.56 88 VAL A N 1
ATOM 639 C CA . VAL A 1 88 ? -1.147 -4.896 -5.457 1.00 85.56 88 VAL A CA 1
ATOM 640 C C . VAL A 1 88 ? -1.364 -3.397 -5.630 1.00 85.56 88 VAL A C 1
ATOM 642 O O . VAL A 1 88 ? -1.107 -2.612 -4.716 1.00 85.56 88 VAL A O 1
ATOM 645 N N . THR A 1 89 ? -1.839 -2.995 -6.799 1.00 85.50 89 THR A N 1
ATOM 646 C CA . THR A 1 89 ? -2.255 -1.624 -7.123 1.00 85.50 89 THR A CA 1
ATOM 647 C C . THR A 1 89 ? -3.470 -1.662 -8.050 1.00 85.50 89 THR A C 1
ATOM 649 O O . THR A 1 89 ? -3.907 -2.746 -8.442 1.00 85.50 89 THR A O 1
ATOM 652 N N . ALA A 1 90 ? -4.024 -0.500 -8.386 1.00 81.56 90 ALA A N 1
ATOM 653 C CA . ALA A 1 90 ? -5.147 -0.414 -9.308 1.00 81.56 90 ALA A CA 1
ATOM 654 C C . ALA A 1 90 ? -4.731 -0.829 -10.726 1.00 81.56 90 ALA A C 1
ATOM 656 O O . ALA A 1 90 ? -3.595 -0.628 -11.158 1.00 81.56 90 ALA A O 1
ATOM 657 N N . GLY A 1 91 ? -5.652 -1.440 -11.457 1.00 79.19 91 GLY A N 1
ATOM 658 C CA . GLY A 1 91 ? -5.399 -1.996 -12.778 1.00 79.19 91 GLY A CA 1
ATOM 659 C C . GLY A 1 91 ? -5.106 -0.952 -13.847 1.00 79.19 91 GLY A C 1
ATOM 660 O O . GLY A 1 91 ? -4.207 -1.142 -14.671 1.00 79.19 91 GLY A O 1
ATOM 661 N N . HIS A 1 92 ? -5.798 0.180 -13.770 1.00 79.38 92 HIS A N 1
ATOM 662 C CA . HIS A 1 92 ? -5.607 1.332 -14.642 1.00 79.38 92 HIS A CA 1
ATOM 663 C C . HIS A 1 92 ? -4.238 2.006 -14.502 1.00 79.38 92 HIS A C 1
ATOM 665 O O . HIS A 1 92 ? -3.839 2.786 -15.361 1.00 79.38 92 HIS A O 1
ATOM 671 N N . CYS A 1 93 ? -3.471 1.670 -13.462 1.00 79.44 93 CYS A N 1
ATOM 672 C CA . CYS A 1 93 ? -2.091 2.123 -13.325 1.00 79.44 93 CYS A CA 1
ATOM 673 C C . CYS A 1 93 ? -1.150 1.518 -14.376 1.00 79.44 93 CYS A C 1
ATOM 675 O O . CYS A 1 93 ? -0.055 2.032 -14.565 1.00 79.44 93 CYS A O 1
ATOM 677 N N . ALA A 1 94 ? -1.540 0.424 -15.037 1.00 68.62 94 ALA A N 1
ATOM 678 C CA . ALA A 1 94 ? -0.660 -0.387 -15.880 1.00 68.62 94 ALA A CA 1
ATOM 679 C C . ALA A 1 94 ? -0.960 -0.294 -17.388 1.00 68.62 94 ALA A C 1
ATOM 681 O O . ALA A 1 94 ? -0.579 -1.199 -18.130 1.00 68.62 94 ALA A O 1
ATOM 682 N N . TRP A 1 95 ? -1.693 0.725 -17.850 1.00 64.12 95 TRP A N 1
ATOM 683 C CA . TRP A 1 95 ? -2.187 0.774 -19.233 1.00 64.12 95 TRP A CA 1
ATOM 684 C C . TRP A 1 95 ? -1.098 0.922 -20.305 1.00 64.12 95 TRP A C 1
ATOM 686 O O . TRP A 1 95 ? -1.342 0.532 -21.444 1.00 64.12 95 TRP A O 1
ATOM 696 N N . ASP A 1 96 ? 0.098 1.410 -19.967 1.00 54.53 96 ASP A N 1
ATOM 697 C CA . ASP A 1 96 ? 1.126 1.723 -20.963 1.00 54.53 96 ASP A CA 1
ATOM 698 C C . ASP A 1 96 ? 2.551 1.224 -20.651 1.00 54.53 96 ASP A C 1
ATOM 700 O O . ASP A 1 96 ? 3.260 0.923 -21.612 1.00 54.53 96 ASP A O 1
ATOM 704 N N . ARG A 1 97 ? 3.016 1.067 -19.395 1.00 62.53 97 ARG A N 1
ATOM 705 C CA . ARG A 1 97 ? 4.378 0.541 -19.090 1.00 62.53 97 ARG A CA 1
ATOM 706 C C . ARG A 1 97 ? 4.506 -0.203 -17.754 1.00 62.53 97 ARG A C 1
ATOM 708 O O . ARG A 1 97 ? 3.738 -0.014 -16.820 1.00 62.53 97 ARG A O 1
ATOM 715 N N . LYS A 1 98 ? 5.539 -1.055 -17.676 1.00 68.25 98 LYS A N 1
ATOM 716 C CA . LYS A 1 98 ? 5.748 -2.080 -16.637 1.00 68.25 98 LYS A CA 1
ATOM 717 C C . LYS A 1 98 ? 6.623 -1.645 -15.457 1.00 68.25 98 LYS A C 1
ATOM 719 O O . LYS A 1 98 ? 7.240 -2.508 -14.851 1.00 68.25 98 LYS A O 1
ATOM 724 N N . SER A 1 99 ? 6.748 -0.363 -15.118 1.00 76.81 99 SER A N 1
ATOM 725 C CA . SER A 1 99 ? 7.620 0.066 -14.007 1.00 76.81 99 SER A CA 1
ATOM 726 C C . SER A 1 99 ? 7.145 1.343 -13.334 1.00 76.81 99 SER A C 1
ATOM 728 O O . SER A 1 99 ? 6.737 2.269 -14.026 1.00 76.81 99 SER A O 1
ATOM 730 N N . GLY A 1 100 ? 7.278 1.415 -12.010 1.00 83.25 100 GLY A N 1
ATOM 731 C CA . GLY A 1 100 ? 7.058 2.627 -11.227 1.00 83.25 100 GLY A CA 1
ATOM 732 C C . GLY A 1 100 ? 8.327 3.077 -10.509 1.00 83.25 100 GLY A C 1
ATOM 733 O O . GLY A 1 100 ? 9.072 2.251 -9.975 1.00 83.25 100 GLY A O 1
ATOM 734 N N . SER A 1 101 ? 8.535 4.389 -10.456 1.00 89.81 101 SER A N 1
ATOM 735 C CA . SER A 1 101 ? 9.582 5.037 -9.661 1.00 89.81 101 SER A CA 1
ATOM 736 C C . SER A 1 101 ? 8.966 6.012 -8.671 1.00 89.81 101 SER A C 1
ATOM 738 O O . SER A 1 101 ? 7.897 6.563 -8.910 1.00 89.81 101 SER A O 1
ATOM 740 N N . VAL A 1 102 ? 9.634 6.261 -7.556 1.00 90.25 102 VAL A N 1
ATOM 741 C CA . VAL A 1 102 ? 9.304 7.414 -6.704 1.00 90.25 102 VAL A CA 1
ATOM 742 C C . VAL A 1 102 ? 9.866 8.697 -7.329 1.00 90.25 102 VAL A C 1
ATOM 744 O O . VAL A 1 102 ? 10.716 8.647 -8.215 1.00 90.25 102 VAL A O 1
ATOM 747 N N . ASN A 1 103 ? 9.421 9.866 -6.872 1.00 87.31 103 ASN A N 1
ATOM 748 C CA . ASN A 1 103 ? 9.823 11.175 -7.398 1.00 87.31 103 ASN A CA 1
ATOM 749 C C . ASN A 1 103 ? 11.321 11.486 -7.234 1.00 87.31 103 ASN A C 1
ATOM 751 O O . ASN A 1 103 ? 11.811 12.380 -7.911 1.00 87.31 103 ASN A O 1
ATOM 755 N N . SER A 1 104 ? 12.057 10.767 -6.378 1.00 85.88 104 SER A N 1
ATOM 756 C CA . SER A 1 104 ? 13.530 10.830 -6.356 1.00 85.88 104 SER A CA 1
ATOM 757 C C . SER A 1 104 ? 14.179 10.206 -7.597 1.00 85.88 104 SER A C 1
ATOM 759 O O . SER A 1 104 ? 15.394 10.260 -7.740 1.00 85.88 104 SER A O 1
ATOM 761 N N . GLY A 1 105 ? 13.395 9.569 -8.472 1.00 86.19 105 GLY A N 1
ATOM 762 C CA . GLY A 1 105 ? 13.877 8.781 -9.603 1.00 86.19 105 GLY A CA 1
ATOM 763 C C . GLY A 1 105 ? 14.211 7.335 -9.233 1.00 86.19 105 GLY A C 1
ATOM 764 O O . GLY A 1 105 ? 14.405 6.514 -10.130 1.00 86.19 105 GLY A O 1
ATOM 765 N N . ALA A 1 106 ? 14.228 6.990 -7.940 1.00 90.00 106 ALA A N 1
ATOM 766 C CA . ALA A 1 106 ? 14.536 5.639 -7.494 1.00 90.00 106 ALA A CA 1
ATOM 767 C C . ALA A 1 106 ? 13.478 4.636 -7.975 1.00 90.00 106 ALA A C 1
ATOM 769 O O . ALA A 1 106 ? 12.267 4.846 -7.843 1.00 90.00 106 ALA A O 1
ATOM 770 N N . PHE A 1 107 ? 13.957 3.524 -8.529 1.00 90.38 107 PHE A N 1
ATOM 771 C CA . PHE A 1 107 ? 13.110 2.447 -9.017 1.00 90.38 107 PHE A CA 1
ATOM 772 C C . PHE A 1 107 ? 12.370 1.770 -7.858 1.00 90.38 107 PHE A C 1
ATOM 774 O O . PHE A 1 107 ? 12.974 1.309 -6.883 1.00 90.38 107 PHE A O 1
ATOM 781 N N . TYR A 1 108 ? 11.047 1.674 -7.973 1.00 90.44 108 TYR A N 1
ATOM 782 C CA . TYR A 1 108 ? 10.212 1.083 -6.935 1.00 90.44 108 TYR A CA 1
ATOM 783 C C . TYR A 1 108 ? 9.852 -0.374 -7.227 1.00 90.44 108 TYR A C 1
ATOM 785 O O . TYR A 1 108 ? 9.898 -1.216 -6.330 1.00 90.44 108 TYR A O 1
ATOM 793 N N . GLY A 1 109 ? 9.498 -0.681 -8.473 1.00 89.94 109 GLY A N 1
ATOM 794 C CA . GLY A 1 109 ? 9.107 -2.025 -8.877 1.00 89.94 109 GLY A CA 1
ATOM 795 C C . GLY A 1 109 ? 8.544 -2.079 -10.289 1.00 89.94 109 GLY A C 1
ATOM 796 O O . GLY A 1 109 ? 8.256 -1.045 -10.899 1.00 89.94 109 GLY A O 1
ATOM 797 N N . SER A 1 110 ? 8.376 -3.298 -10.791 1.00 88.19 110 SER A N 1
ATOM 798 C CA . SER A 1 110 ? 7.849 -3.560 -12.126 1.00 88.19 110 SER A CA 1
ATOM 799 C C . SER A 1 110 ? 6.376 -3.939 -12.069 1.00 88.19 110 SER A C 1
ATOM 801 O O . SER A 1 110 ? 6.003 -4.861 -11.360 1.00 88.19 110 SER A O 1
ATOM 803 N N . ILE A 1 111 ? 5.520 -3.254 -12.817 1.00 80.69 111 ILE A N 1
ATOM 804 C CA . ILE A 1 111 ? 4.089 -3.555 -12.886 1.00 80.69 111 ILE A CA 1
ATOM 805 C C . ILE A 1 111 ? 3.866 -4.611 -13.954 1.00 80.69 111 ILE A C 1
ATOM 807 O O . ILE A 1 111 ? 4.154 -4.398 -15.133 1.00 80.69 111 ILE A O 1
ATOM 811 N N . ASN A 1 112 ? 3.371 -5.771 -13.548 1.00 72.38 112 ASN A N 1
ATOM 812 C CA . ASN A 1 112 ? 3.172 -6.864 -14.477 1.00 72.38 112 ASN A CA 1
ATOM 813 C C . ASN A 1 112 ? 1.914 -6.652 -15.335 1.00 72.38 112 ASN A C 1
ATOM 815 O O . ASN A 1 112 ? 0.937 -6.018 -14.941 1.00 72.38 112 ASN A O 1
ATOM 819 N N . SER A 1 113 ? 1.921 -7.223 -16.540 1.00 62.06 113 SER A N 1
ATOM 820 C CA . SER A 1 113 ? 0.768 -7.201 -17.452 1.00 62.06 113 SER A CA 1
ATOM 821 C C . SER A 1 113 ? -0.312 -8.224 -17.077 1.00 62.06 113 SER A C 1
ATOM 823 O O . SER A 1 113 ? -1.292 -8.389 -17.798 1.00 62.06 113 SER A O 1
ATOM 825 N N . ILE A 1 114 ? -0.138 -8.937 -15.962 1.00 59.94 114 ILE A N 1
ATOM 826 C CA . ILE A 1 114 ? -1.039 -9.990 -15.492 1.00 59.94 114 ILE A CA 1
ATOM 827 C C . ILE A 1 114 ? -1.946 -9.373 -14.428 1.00 59.94 114 ILE A C 1
ATOM 829 O O . ILE A 1 114 ? -1.487 -8.601 -13.591 1.00 59.94 114 ILE A O 1
ATOM 833 N N . ASN A 1 115 ? -3.249 -9.656 -14.462 1.00 62.19 115 ASN A N 1
ATOM 834 C CA . ASN A 1 115 ? -4.125 -9.229 -13.371 1.00 62.19 115 ASN A CA 1
ATOM 835 C C . ASN A 1 115 ? -3.618 -9.836 -12.054 1.00 62.19 115 ASN A C 1
ATOM 837 O O . ASN A 1 115 ? -3.053 -10.935 -12.020 1.00 62.19 115 ASN A O 1
ATOM 841 N N . ALA A 1 116 ? -3.798 -9.116 -10.951 1.00 59.00 116 ALA A N 1
ATOM 842 C CA . ALA A 1 116 ? -3.438 -9.659 -9.642 1.00 59.00 116 ALA A CA 1
ATOM 843 C C . ALA A 1 116 ? -4.325 -10.861 -9.247 1.00 59.00 116 ALA A C 1
ATOM 845 O O . ALA A 1 116 ? -3.916 -11.669 -8.417 1.00 59.00 116 ALA A O 1
ATOM 846 N N . LEU A 1 117 ? -5.497 -11.008 -9.877 1.00 59.84 117 LEU A N 1
ATOM 847 C CA . LEU A 1 117 ? -6.384 -12.168 -9.764 1.00 59.84 117 LEU A CA 1
ATOM 848 C C . LEU A 1 117 ? -6.300 -13.022 -11.032 1.00 59.84 117 LEU A C 1
ATOM 850 O O . LEU A 1 117 ? -6.297 -12.493 -12.142 1.00 59.84 117 LEU A O 1
ATOM 854 N N . SER A 1 118 ? -6.254 -14.343 -10.858 1.00 51.28 118 SER A N 1
ATOM 855 C CA . SER A 1 118 ? -6.279 -15.326 -11.950 1.00 51.28 118 SER A CA 1
ATOM 856 C C . SER A 1 118 ? -7.680 -15.542 -12.537 1.00 51.28 118 SER A C 1
ATOM 858 O O . SER A 1 118 ? -7.789 -15.947 -13.689 1.00 51.28 118 SER A O 1
ATOM 860 N N . ALA A 1 119 ? -8.738 -15.249 -11.773 1.00 43.06 119 ALA A N 1
ATOM 861 C CA . ALA A 1 119 ? -10.134 -15.382 -12.177 1.00 43.06 119 ALA A CA 1
ATOM 862 C C . ALA A 1 119 ? -10.844 -14.024 -12.042 1.00 43.06 119 ALA A C 1
ATOM 864 O O . ALA A 1 119 ? -11.045 -13.536 -10.933 1.00 43.06 119 ALA A O 1
ATOM 865 N N . GLY A 1 120 ? -11.182 -13.396 -13.171 1.00 45.66 120 GLY A N 1
ATOM 866 C CA . GLY A 1 120 ? -11.907 -12.122 -13.215 1.00 45.66 120 GLY A CA 1
ATOM 867 C C . GLY A 1 120 ? -11.318 -11.157 -14.241 1.00 45.66 120 GLY A C 1
ATOM 868 O O . GLY A 1 120 ? -10.316 -10.489 -13.992 1.00 45.66 120 GLY A O 1
ATOM 869 N N . THR A 1 121 ? -11.959 -11.050 -15.403 1.00 51.97 121 THR A N 1
ATOM 870 C CA . THR A 1 121 ? -11.586 -10.148 -16.510 1.00 51.97 121 THR A CA 1
ATOM 871 C C . THR A 1 121 ? -11.908 -8.671 -16.245 1.00 51.97 121 THR A C 1
ATOM 873 O O . THR A 1 121 ? -11.688 -7.831 -17.111 1.00 51.97 121 THR A O 1
ATOM 876 N N . HIS A 1 122 ? -12.412 -8.338 -15.053 1.00 63.25 122 HIS A N 1
ATOM 877 C CA . HIS A 1 122 ? -13.057 -7.052 -14.770 1.00 63.25 122 HIS A CA 1
ATOM 878 C C . HIS A 1 122 ? -12.672 -6.418 -13.420 1.00 63.25 122 HIS A C 1
ATOM 880 O O . HIS A 1 122 ? -13.232 -5.394 -13.034 1.00 63.25 122 HIS A O 1
ATOM 886 N N . ALA A 1 123 ? -11.721 -7.003 -12.686 1.00 70.31 123 ALA A N 1
ATOM 887 C CA . ALA A 1 123 ? -11.195 -6.382 -11.472 1.00 70.31 123 ALA A CA 1
ATOM 888 C C . ALA A 1 123 ? -10.124 -5.344 -11.833 1.00 70.31 123 ALA A C 1
ATOM 890 O O . ALA A 1 123 ? -9.162 -5.658 -12.539 1.00 70.31 123 ALA A O 1
ATOM 891 N N . ASP A 1 124 ? -10.258 -4.124 -11.314 1.00 76.31 124 ASP A N 1
ATOM 892 C CA . ASP A 1 124 ? -9.277 -3.050 -11.495 1.00 76.31 124 ASP A CA 1
ATOM 893 C C . ASP A 1 124 ? -8.058 -3.268 -10.581 1.00 76.31 124 ASP A C 1
ATOM 895 O O . ASP A 1 124 ? -7.828 -2.524 -9.628 1.00 76.31 124 ASP A O 1
ATOM 899 N N . MET A 1 125 ? -7.277 -4.325 -10.839 1.00 77.44 125 MET A N 1
ATOM 900 C CA . MET A 1 125 ? -6.137 -4.688 -9.993 1.00 77.44 125 MET A CA 1
ATOM 901 C C . MET A 1 125 ? -4.948 -5.289 -10.755 1.00 77.44 125 MET A C 1
ATOM 903 O O . MET A 1 125 ? -5.080 -6.247 -11.521 1.00 77.44 125 MET A O 1
ATOM 907 N N . ARG A 1 126 ? -3.745 -4.786 -10.458 1.00 80.25 126 ARG A N 1
ATOM 908 C CA . ARG A 1 126 ? -2.456 -5.251 -11.005 1.00 80.25 126 ARG A CA 1
ATOM 909 C C . ARG A 1 126 ? -1.466 -5.565 -9.902 1.00 80.25 126 ARG A C 1
ATOM 911 O O . ARG A 1 126 ? -1.621 -5.111 -8.768 1.00 80.25 126 ARG A O 1
ATOM 918 N N . PHE A 1 127 ? -0.448 -6.345 -10.246 1.00 82.69 127 PHE A N 1
ATOM 919 C CA . PHE A 1 127 ? 0.629 -6.687 -9.333 1.00 82.69 127 PHE A CA 1
ATOM 920 C C . PHE A 1 127 ? 1.914 -5.940 -9.705 1.00 82.69 127 PHE A C 1
ATOM 922 O O . PHE A 1 127 ? 2.210 -5.701 -10.874 1.00 82.69 127 PHE A O 1
ATOM 929 N N . ILE A 1 128 ? 2.668 -5.560 -8.683 1.00 85.00 128 ILE A N 1
ATOM 930 C CA . ILE A 1 128 ? 3.968 -4.914 -8.777 1.00 85.00 128 ILE A CA 1
ATOM 931 C C . ILE A 1 128 ? 5.002 -5.887 -8.221 1.00 85.00 128 ILE A C 1
ATOM 933 O O . ILE A 1 128 ? 4.993 -6.181 -7.026 1.00 85.00 128 ILE A O 1
ATOM 937 N N . ASP A 1 129 ? 5.904 -6.354 -9.069 1.00 86.75 129 ASP A N 1
ATOM 938 C CA . ASP A 1 129 ? 7.104 -7.074 -8.670 1.00 86.75 129 ASP A CA 1
ATOM 939 C C . ASP A 1 129 ? 8.063 -6.097 -7.980 1.00 86.75 129 ASP A C 1
ATOM 941 O O . ASP A 1 129 ? 8.518 -5.116 -8.577 1.00 86.75 129 ASP A O 1
ATOM 945 N N . ILE A 1 130 ? 8.354 -6.343 -6.702 1.00 87.31 130 ILE A N 1
ATOM 946 C CA . ILE A 1 130 ? 9.227 -5.488 -5.899 1.00 87.31 130 ILE A CA 1
ATOM 947 C C . ILE A 1 130 ? 10.555 -6.218 -5.657 1.00 87.31 130 ILE A C 1
ATOM 949 O O . ILE A 1 130 ? 10.550 -7.288 -5.051 1.00 87.31 130 ILE A O 1
ATOM 953 N N . PRO A 1 131 ? 11.709 -5.641 -6.044 1.00 83.31 131 PRO A N 1
ATOM 954 C CA . PRO A 1 131 ? 12.991 -6.350 -5.985 1.00 83.31 131 PRO A CA 1
ATOM 955 C C . PRO A 1 131 ? 13.526 -6.584 -4.560 1.00 83.31 131 PRO A C 1
ATOM 957 O O . PRO A 1 131 ? 14.424 -7.394 -4.370 1.00 83.31 131 PRO A O 1
ATOM 960 N N . GLY A 1 132 ? 13.007 -5.887 -3.543 1.00 83.25 132 GLY A N 1
ATOM 961 C CA . GLY A 1 132 ? 13.436 -6.062 -2.150 1.00 83.25 132 GLY A CA 1
ATOM 962 C C . GLY A 1 132 ? 12.880 -4.999 -1.203 1.00 83.25 132 GLY A C 1
ATOM 963 O O . GLY A 1 132 ? 12.187 -4.080 -1.632 1.00 83.25 132 GLY A O 1
ATOM 964 N N . GLY A 1 133 ? 13.156 -5.114 0.099 1.00 82.69 133 GLY A N 1
ATOM 965 C CA . GLY A 1 133 ? 12.793 -4.086 1.092 1.00 82.69 133 GLY A CA 1
ATOM 966 C C . GLY A 1 133 ? 11.286 -3.854 1.286 1.00 82.69 133 GLY A C 1
ATOM 967 O O . GLY A 1 133 ? 10.895 -2.863 1.901 1.00 82.69 133 GLY A O 1
ATOM 968 N N . ALA A 1 134 ? 10.440 -4.744 0.756 1.00 83.56 134 ALA A N 1
ATOM 969 C CA . ALA A 1 134 ? 8.992 -4.689 0.907 1.00 83.56 134 ALA A CA 1
ATOM 970 C C . ALA A 1 134 ? 8.578 -5.117 2.313 1.00 83.56 134 ALA A C 1
ATOM 972 O O . ALA A 1 134 ? 8.948 -6.201 2.770 1.00 83.56 134 ALA A O 1
ATOM 973 N N . GLN A 1 135 ? 7.779 -4.286 2.972 1.00 83.88 135 GLN A N 1
ATOM 974 C CA . GLN A 1 135 ? 7.305 -4.482 4.334 1.00 83.88 135 GLN A CA 1
ATOM 975 C C . GLN A 1 135 ? 5.775 -4.465 4.375 1.00 83.88 135 GLN A C 1
ATOM 977 O O . GLN A 1 135 ? 5.164 -3.673 3.656 1.00 83.88 135 GLN A O 1
ATOM 982 N N . PRO A 1 136 ? 5.126 -5.288 5.217 1.00 80.69 136 PRO A N 1
ATOM 983 C CA . PRO A 1 136 ? 3.668 -5.369 5.312 1.00 80.69 136 PRO A CA 1
ATOM 984 C C . PRO A 1 136 ? 3.082 -4.159 6.057 1.00 80.69 136 PRO A C 1
ATOM 986 O O . PRO A 1 136 ? 2.352 -4.306 7.033 1.00 80.69 136 PRO A O 1
ATOM 989 N N . TRP A 1 137 ? 3.437 -2.943 5.647 1.00 83.56 137 TRP A N 1
ATOM 990 C CA . TRP A 1 137 ? 3.036 -1.697 6.286 1.00 83.56 137 TRP A CA 1
ATOM 991 C C . TRP A 1 137 ? 2.248 -0.817 5.325 1.00 83.56 137 TRP A C 1
ATOM 993 O O . TRP A 1 137 ? 2.355 -0.920 4.103 1.00 83.56 137 TRP A O 1
ATOM 1003 N N . LEU A 1 138 ? 1.490 0.099 5.908 1.00 83.00 138 LEU A N 1
ATOM 1004 C CA . LEU A 1 138 ? 0.926 1.259 5.245 1.00 83.00 138 LEU A CA 1
ATOM 1005 C C . LEU A 1 138 ? 1.748 2.492 5.600 1.00 83.00 138 LEU A C 1
ATOM 1007 O O . LEU A 1 138 ? 2.286 2.621 6.704 1.00 83.00 138 LEU A O 1
ATOM 1011 N N . TYR A 1 139 ? 1.797 3.424 4.658 1.00 84.44 139 TYR A N 1
ATOM 1012 C CA . TYR A 1 139 ? 2.391 4.727 4.842 1.00 84.44 139 TYR A CA 1
ATOM 1013 C C . TYR A 1 139 ? 1.798 5.421 6.068 1.00 84.44 139 TYR A C 1
ATOM 1015 O O . TYR A 1 139 ? 0.581 5.445 6.288 1.00 84.44 139 TYR A O 1
ATOM 1023 N N . GLN A 1 140 ? 2.681 6.081 6.804 1.00 78.56 140 GLN A N 1
ATOM 1024 C CA . GLN A 1 140 ? 2.338 7.001 7.864 1.00 78.56 140 GLN A CA 1
ATOM 1025 C C . GLN A 1 140 ? 3.260 8.215 7.766 1.00 78.56 140 GLN A C 1
ATOM 1027 O O . GLN A 1 140 ? 4.459 8.064 7.537 1.00 78.56 140 GLN A O 1
ATOM 1032 N N . HIS A 1 141 ? 2.709 9.413 7.963 1.00 78.06 141 HIS A N 1
ATOM 1033 C CA . HIS A 1 141 ? 3.499 10.636 8.082 1.00 78.06 141 HIS A CA 1
ATOM 1034 C C . HIS A 1 141 ? 4.131 10.707 9.485 1.00 78.06 141 HIS A C 1
ATOM 1036 O O . HIS A 1 141 ? 3.716 11.473 10.348 1.00 78.06 141 HIS A O 1
ATOM 1042 N N . SER A 1 142 ? 5.029 9.767 9.783 1.00 71.88 142 SER A N 1
ATOM 1043 C CA . SER A 1 142 ? 5.722 9.652 11.067 1.00 71.88 142 SER A CA 1
ATOM 1044 C C . SER A 1 142 ? 6.973 8.798 10.898 1.00 71.88 142 SER A C 1
ATOM 1046 O O . SER A 1 142 ? 6.882 7.681 10.397 1.00 71.88 142 SER A O 1
ATOM 1048 N N . THR A 1 143 ? 8.125 9.316 11.323 1.00 63.59 143 THR A N 1
ATOM 1049 C CA . THR A 1 143 ? 9.423 8.629 11.207 1.00 63.59 143 THR A CA 1
ATOM 1050 C C . THR A 1 143 ? 9.539 7.448 12.167 1.00 63.59 143 THR A C 1
ATOM 1052 O O . THR A 1 143 ? 10.242 6.488 11.891 1.00 63.59 143 THR A O 1
ATOM 1055 N N . THR A 1 144 ? 8.806 7.478 13.281 1.00 56.84 144 THR A N 1
ATOM 1056 C CA . THR A 1 144 ? 8.929 6.509 14.384 1.00 56.84 144 THR A CA 1
ATOM 1057 C C . THR A 1 144 ? 7.791 5.490 14.443 1.00 56.84 144 THR A C 1
ATOM 1059 O O . THR A 1 144 ? 7.677 4.736 15.413 1.00 56.84 144 THR A O 1
ATOM 1062 N N . LYS A 1 145 ? 6.893 5.481 13.448 1.00 61.28 145 LYS A N 1
ATOM 1063 C CA . LYS A 1 145 ? 5.682 4.653 13.467 1.00 61.28 145 LYS A CA 1
ATOM 1064 C C . LYS A 1 145 ? 5.375 4.068 12.093 1.00 61.28 145 LYS A C 1
ATOM 1066 O O . LYS A 1 145 ? 5.284 4.791 11.107 1.00 61.28 145 LYS A O 1
ATOM 1071 N N . ALA A 1 146 ? 5.100 2.768 12.074 1.00 63.81 146 ALA A N 1
ATOM 1072 C CA . ALA A 1 146 ? 4.532 2.067 10.931 1.00 63.81 146 ALA A CA 1
ATOM 1073 C C . ALA A 1 146 ? 3.120 1.569 11.265 1.00 63.81 146 ALA A C 1
ATOM 1075 O O . ALA A 1 146 ? 2.840 1.163 12.396 1.00 63.81 146 ALA A O 1
ATOM 1076 N N . ARG A 1 147 ? 2.223 1.569 10.273 1.00 73.50 147 ARG A N 1
ATOM 1077 C CA . ARG A 1 147 ? 0.921 0.897 10.377 1.00 73.50 147 ARG A CA 1
ATOM 1078 C C . ARG A 1 147 ? 1.025 -0.483 9.750 1.00 73.50 147 ARG A C 1
ATOM 1080 O O . ARG A 1 147 ? 0.910 -0.609 8.536 1.00 73.50 147 ARG A O 1
ATOM 1087 N N . THR A 1 148 ? 1.243 -1.500 10.568 1.00 76.19 148 THR A N 1
ATOM 1088 C CA . THR A 1 148 ? 1.369 -2.879 10.086 1.00 76.19 148 THR A CA 1
ATOM 1089 C C . THR A 1 148 ? 0.021 -3.457 9.681 1.00 76.19 148 THR A C 1
ATOM 1091 O O . THR A 1 148 ? -1.001 -3.232 10.328 1.00 76.19 148 THR A O 1
ATOM 1094 N N . VAL A 1 149 ? 0.031 -4.199 8.581 1.00 71.88 149 VAL A N 1
ATOM 1095 C CA . VAL A 1 149 ? -1.110 -4.919 8.031 1.00 71.88 149 VAL A CA 1
ATOM 1096 C C . VAL A 1 149 ? -1.059 -6.338 8.574 1.00 71.88 149 VAL A C 1
ATOM 1098 O O . VAL A 1 149 ? -0.134 -7.084 8.265 1.00 71.88 149 VAL A O 1
ATOM 1101 N N . THR A 1 150 ? -2.031 -6.699 9.410 1.00 72.50 150 THR A N 1
ATOM 1102 C CA . THR A 1 150 ? -2.058 -7.997 10.109 1.00 72.50 150 THR A CA 1
ATOM 1103 C C . THR A 1 150 ? -3.090 -8.974 9.547 1.00 72.50 150 THR A C 1
ATOM 1105 O O . THR A 1 150 ? -3.122 -10.131 9.950 1.00 72.50 150 THR A O 1
ATOM 1108 N N . GLY A 1 151 ? -3.919 -8.543 8.592 1.00 72.75 151 GLY A N 1
ATOM 1109 C CA . GLY A 1 151 ? -4.930 -9.394 7.971 1.00 72.75 151 GLY A CA 1
ATOM 1110 C C . GLY A 1 151 ? -5.761 -8.675 6.911 1.00 72.75 151 GLY A C 1
ATOM 1111 O O . GLY A 1 151 ? -5.539 -7.499 6.617 1.00 72.75 151 GLY A O 1
ATOM 1112 N N . SER A 1 152 ? -6.730 -9.401 6.354 1.00 73.06 152 SER A N 1
ATOM 1113 C CA . SER A 1 152 ? -7.538 -8.996 5.194 1.00 73.06 152 SER A CA 1
ATOM 1114 C C . SER A 1 152 ? -9.049 -9.183 5.406 1.00 73.06 152 SER A C 1
ATOM 1116 O O . SER A 1 152 ? -9.776 -9.483 4.463 1.00 73.06 152 SER A O 1
ATOM 1118 N N . SER A 1 153 ? -9.546 -9.020 6.638 1.00 73.62 153 SER A N 1
ATOM 1119 C CA . SER A 1 153 ? -10.987 -9.111 6.925 1.00 73.62 153 SER A CA 1
ATOM 1120 C C . SER A 1 153 ? -11.783 -8.081 6.118 1.00 73.62 153 SER A C 1
ATOM 1122 O O . SER A 1 153 ? -11.488 -6.884 6.200 1.00 73.62 153 SER A O 1
ATOM 1124 N N . LEU A 1 154 ? -12.812 -8.532 5.397 1.00 71.62 154 LEU A N 1
ATOM 1125 C CA . LEU A 1 154 ? -13.716 -7.649 4.665 1.00 71.62 154 LEU A CA 1
ATOM 1126 C C . LEU A 1 154 ? -14.561 -6.831 5.651 1.00 71.62 154 LEU A C 1
ATOM 1128 O O . LEU A 1 154 ? -15.152 -7.380 6.581 1.00 71.62 154 LEU A O 1
ATOM 1132 N N . GLY A 1 155 ? -14.595 -5.512 5.466 1.00 70.81 155 GLY A N 1
ATOM 1133 C CA . GLY A 1 155 ? -15.437 -4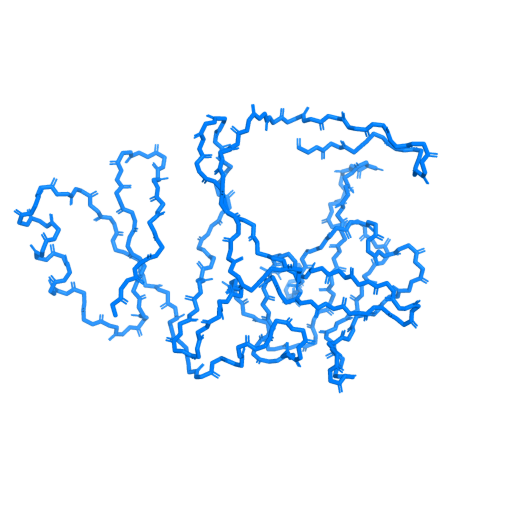.630 6.270 1.00 70.81 155 GLY A CA 1
ATOM 1134 C C . GLY A 1 155 ? -16.891 -4.686 5.804 1.00 70.81 155 GLY A C 1
ATOM 1135 O O . GLY A 1 155 ? -17.154 -4.646 4.607 1.00 70.81 155 GLY A O 1
ATOM 1136 N N . ALA A 1 156 ? -17.829 -4.750 6.747 1.00 80.75 156 ALA A N 1
ATOM 1137 C CA . ALA A 1 156 ? -19.254 -4.631 6.448 1.00 80.75 156 ALA A CA 1
ATOM 1138 C C . ALA A 1 156 ? -19.636 -3.184 6.087 1.00 80.75 156 ALA A C 1
ATOM 1140 O O . ALA A 1 156 ? -18.952 -2.233 6.478 1.00 80.75 156 ALA A O 1
ATOM 1141 N N . VAL A 1 157 ? -20.772 -3.009 5.407 1.00 82.31 157 VAL A N 1
ATOM 1142 C CA . VAL A 1 157 ? -21.399 -1.688 5.238 1.00 82.31 157 VAL A CA 1
ATOM 1143 C C . VAL A 1 157 ? -21.598 -1.036 6.615 1.00 82.31 157 VAL A C 1
ATOM 1145 O O . VAL A 1 157 ? -21.998 -1.686 7.579 1.00 82.31 157 VAL A O 1
ATOM 1148 N N . GLY A 1 158 ? -21.251 0.246 6.722 1.00 79.31 158 GLY A N 1
ATOM 1149 C CA . GLY A 1 158 ? -21.220 1.022 7.961 1.00 79.31 158 GLY A CA 1
ATOM 1150 C C . GLY A 1 158 ? -19.892 0.959 8.727 1.00 79.31 158 GLY A C 1
ATOM 1151 O O . GLY A 1 158 ? -19.657 1.798 9.597 1.00 79.31 158 GLY A O 1
ATOM 1152 N N . ALA A 1 159 ? -18.987 0.027 8.408 1.00 74.06 159 ALA A N 1
ATOM 1153 C CA . ALA A 1 159 ? -17.679 -0.034 9.056 1.00 74.06 159 ALA A CA 1
ATOM 1154 C C . ALA A 1 159 ? -16.795 1.158 8.660 1.00 74.06 159 ALA A C 1
ATOM 1156 O O . ALA A 1 159 ? -16.831 1.637 7.526 1.00 74.06 159 ALA A O 1
ATOM 1157 N N . THR A 1 160 ? -15.951 1.615 9.586 1.00 84.19 160 THR A N 1
ATOM 1158 C CA . THR A 1 160 ? -14.956 2.653 9.301 1.00 84.19 160 THR A CA 1
ATOM 1159 C C . THR A 1 160 ? -13.822 2.099 8.442 1.00 84.19 160 THR A C 1
ATOM 1161 O O . THR A 1 160 ? -13.195 1.098 8.795 1.00 84.19 160 THR A O 1
ATOM 1164 N N . ALA A 1 161 ? -13.501 2.798 7.357 1.00 78.44 161 ALA A N 1
ATOM 1165 C CA . ALA A 1 161 ? -12.373 2.507 6.483 1.00 78.44 161 ALA A CA 1
ATOM 1166 C C . ALA A 1 161 ? -11.524 3.766 6.275 1.00 78.44 161 ALA A C 1
ATOM 1168 O O . ALA A 1 161 ? -12.038 4.882 6.290 1.00 78.44 161 ALA A O 1
ATOM 1169 N N . CYS A 1 162 ? -10.216 3.587 6.080 1.00 82.81 162 CYS A N 1
ATOM 1170 C CA . CYS A 1 162 ? -9.286 4.681 5.806 1.00 82.81 162 CYS A CA 1
ATOM 1171 C C . CYS A 1 162 ? -8.462 4.384 4.554 1.00 82.81 162 CYS A C 1
ATOM 1173 O O . CYS A 1 162 ? -7.936 3.280 4.405 1.00 82.81 162 CYS A O 1
ATOM 1175 N N . LEU A 1 163 ? -8.307 5.391 3.699 1.00 83.00 163 LEU A N 1
ATOM 1176 C CA . LEU A 1 163 ? -7.525 5.346 2.472 1.00 83.00 163 LEU A CA 1
ATOM 1177 C C . LEU A 1 163 ? -6.153 5.985 2.681 1.00 83.00 163 LEU A C 1
ATOM 1179 O O . LEU A 1 163 ? -6.021 7.063 3.269 1.00 83.00 163 LEU A O 1
ATOM 1183 N N . PHE A 1 164 ? -5.131 5.320 2.150 1.00 86.19 164 PHE A N 1
ATOM 1184 C CA . PHE A 1 164 ? -3.736 5.736 2.213 1.00 86.19 164 PHE A CA 1
ATOM 1185 C C . PHE A 1 164 ? -3.229 5.853 0.778 1.00 86.19 164 PHE A C 1
ATOM 1187 O O . PHE A 1 164 ? -2.923 4.844 0.157 1.00 86.19 164 PHE A O 1
ATOM 1194 N N . GLY A 1 165 ? -3.162 7.069 0.240 1.00 87.25 165 GLY A N 1
ATOM 1195 C CA . GLY A 1 165 ? -2.787 7.289 -1.158 1.00 87.25 165 GLY A CA 1
ATOM 1196 C C . GLY A 1 165 ? -1.953 8.547 -1.357 1.00 87.25 165 GLY A C 1
ATOM 1197 O O . GLY A 1 165 ? -1.945 9.435 -0.505 1.00 87.25 165 GLY A O 1
ATOM 1198 N N . ARG A 1 166 ? -1.261 8.613 -2.499 1.00 87.62 166 ARG A N 1
ATOM 1199 C CA . ARG A 1 166 ? -0.262 9.636 -2.864 1.00 87.62 166 ARG A CA 1
ATOM 1200 C C . ARG A 1 166 ? -0.721 11.092 -2.718 1.00 87.62 166 ARG A C 1
ATOM 1202 O O . ARG A 1 166 ? 0.090 11.954 -2.404 1.00 87.62 166 ARG A O 1
ATOM 1209 N N . ASN A 1 167 ? -2.017 11.347 -2.899 1.00 87.25 167 ASN A N 1
ATOM 1210 C CA . ASN A 1 167 ? -2.604 12.691 -2.949 1.00 87.25 167 ASN A CA 1
ATOM 1211 C C . ASN A 1 167 ? -3.038 13.240 -1.575 1.00 87.25 167 ASN A C 1
ATOM 1213 O O . ASN A 1 167 ? -3.740 14.246 -1.511 1.00 87.25 167 ASN A O 1
ATOM 1217 N N . SER A 1 168 ? -2.704 12.570 -0.470 1.00 79.44 168 SER A N 1
ATOM 1218 C CA . SER A 1 168 ? -3.085 13.023 0.871 1.00 79.44 168 SER A CA 1
ATOM 1219 C C . SER A 1 168 ? -1.965 12.751 1.861 1.00 79.44 168 SER A C 1
ATOM 1221 O O . SER A 1 168 ? -1.499 11.622 1.972 1.00 79.44 168 SER A O 1
ATOM 1223 N N . GLU A 1 169 ? -1.535 13.762 2.610 1.00 75.31 169 GLU A N 1
ATOM 1224 C CA . GLU A 1 169 ? -0.535 13.593 3.670 1.00 75.31 169 GLU A CA 1
ATOM 1225 C C . GLU A 1 169 ? -1.068 12.646 4.756 1.00 75.31 169 GLU A C 1
ATOM 1227 O O . GLU A 1 169 ? -0.466 11.611 5.054 1.00 75.31 169 GLU A O 1
ATOM 1232 N N . PHE A 1 170 ? -2.283 12.914 5.236 1.00 80.19 170 PHE A N 1
ATOM 1233 C CA . PHE A 1 170 ? -2.966 12.103 6.240 1.00 80.19 170 PHE A CA 1
ATOM 1234 C C . PHE A 1 170 ? -3.914 11.069 5.617 1.00 80.19 170 PHE A C 1
ATOM 1236 O O . PHE A 1 170 ? -4.412 11.275 4.503 1.00 80.19 170 PHE A O 1
ATOM 1243 N N . PRO A 1 171 ? -4.190 9.950 6.317 1.00 79.81 171 PRO A N 1
ATOM 1244 C CA . PRO A 1 171 ? -5.210 8.999 5.893 1.00 79.81 171 PRO A CA 1
ATOM 1245 C C . PRO A 1 171 ? -6.581 9.673 5.832 1.00 79.81 171 PRO A C 1
ATOM 1247 O O . PRO A 1 171 ? -6.954 10.394 6.756 1.00 79.81 171 PRO A O 1
ATOM 1250 N N . ARG A 1 172 ? -7.343 9.409 4.770 1.00 81.31 172 ARG A N 1
ATOM 1251 C CA . ARG A 1 172 ? -8.730 9.879 4.654 1.00 81.31 172 ARG A CA 1
ATOM 1252 C C . ARG A 1 172 ? -9.655 8.772 5.113 1.00 81.31 172 ARG A C 1
ATOM 1254 O O . ARG A 1 172 ? -9.639 7.699 4.516 1.00 81.31 172 ARG A O 1
ATOM 1261 N N . CYS A 1 173 ? -10.414 9.012 6.172 1.00 83.00 173 CYS A N 1
ATOM 1262 C CA . CYS A 1 173 ? -11.295 8.011 6.759 1.00 83.00 173 CYS A CA 1
ATOM 1263 C C . CYS A 1 173 ? -12.765 8.352 6.514 1.00 83.00 173 CYS A C 1
ATOM 1265 O O . CYS A 1 173 ? -13.136 9.521 6.460 1.00 83.00 173 CYS A O 1
ATOM 1267 N N . GLY A 1 174 ? -13.587 7.319 6.388 1.00 82.88 174 GLY A N 1
ATOM 1268 C CA . GLY A 1 174 ? -15.032 7.404 6.224 1.00 82.88 174 GLY A CA 1
ATOM 1269 C C . GLY A 1 174 ? -15.680 6.071 6.579 1.00 82.88 174 GLY A C 1
ATOM 1270 O O . GLY A 1 174 ? -15.055 5.226 7.226 1.00 82.88 174 GLY A O 1
ATOM 1271 N N . THR A 1 175 ? -16.919 5.871 6.151 1.00 84.69 175 THR A N 1
ATOM 1272 C CA . THR A 1 175 ? -17.648 4.612 6.326 1.00 84.69 175 THR A CA 1
ATOM 1273 C C . THR A 1 175 ? -17.872 3.923 4.986 1.00 84.69 175 THR A C 1
ATOM 1275 O O . THR A 1 175 ? -18.045 4.574 3.957 1.00 84.69 175 THR A O 1
ATOM 1278 N N . ILE A 1 176 ? -17.855 2.590 4.991 1.00 78.38 176 ILE A N 1
ATOM 1279 C CA . ILE A 1 176 ? -18.241 1.788 3.827 1.00 78.38 176 ILE A CA 1
ATOM 1280 C C . ILE A 1 176 ? -19.737 2.006 3.596 1.00 78.38 176 ILE A C 1
ATOM 1282 O O . ILE A 1 176 ? -20.544 1.652 4.450 1.00 78.38 176 ILE A O 1
ATOM 1286 N N . SER A 1 177 ? -20.115 2.598 2.466 1.00 86.62 177 SER A N 1
ATOM 1287 C CA . SER A 1 177 ? -21.519 2.877 2.136 1.00 86.62 177 SER A CA 1
ATOM 1288 C C . SER A 1 177 ? -22.190 1.751 1.349 1.00 86.62 177 SER A C 1
ATOM 1290 O O . SER A 1 177 ? -23.404 1.594 1.422 1.00 86.62 177 SER A O 1
ATOM 1292 N N . SER A 1 178 ? -21.413 0.966 0.600 1.00 85.88 178 SER A N 1
ATOM 1293 C CA . SER A 1 178 ? -21.883 -0.151 -0.226 1.00 85.88 178 SER A CA 1
ATOM 1294 C C . SER A 1 178 ? -20.734 -1.122 -0.527 1.00 85.88 178 SER A C 1
ATOM 1296 O O . SER A 1 178 ? -19.566 -0.785 -0.331 1.00 85.88 178 SER A O 1
ATOM 1298 N N . THR A 1 179 ? -21.074 -2.325 -0.988 1.00 82.69 179 THR A N 1
ATOM 1299 C CA . THR A 1 179 ? -20.148 -3.352 -1.500 1.00 82.69 179 THR A CA 1
ATOM 1300 C C . THR A 1 179 ? -20.737 -3.966 -2.770 1.00 82.69 179 THR A C 1
ATOM 1302 O O . THR A 1 179 ? -21.954 -3.899 -2.948 1.00 82.69 179 THR A O 1
ATOM 1305 N N . ASN A 1 180 ? -19.923 -4.620 -3.603 1.00 77.75 180 ASN A N 1
ATOM 1306 C CA . ASN A 1 180 ? -20.323 -5.146 -4.916 1.00 77.75 180 ASN A CA 1
ATOM 1307 C C . ASN A 1 180 ? -20.836 -4.036 -5.846 1.00 77.75 180 ASN A C 1
ATOM 1309 O O . ASN A 1 180 ? -21.827 -4.203 -6.558 1.00 77.75 180 ASN A O 1
ATOM 1313 N N . ALA A 1 181 ? -20.178 -2.879 -5.806 1.00 75.19 181 ALA A N 1
ATOM 1314 C CA . ALA A 1 181 ? -20.522 -1.761 -6.668 1.00 75.19 181 ALA A CA 1
ATOM 1315 C C . ALA A 1 181 ? -19.989 -2.024 -8.080 1.00 75.19 181 ALA A C 1
ATOM 1317 O O . ALA A 1 181 ? -18.862 -2.485 -8.248 1.00 75.19 181 ALA A O 1
ATOM 1318 N N . SER A 1 182 ? -20.783 -1.705 -9.100 1.00 70.44 182 SER A N 1
ATOM 1319 C CA . SER A 1 182 ? -20.338 -1.732 -10.492 1.00 70.44 182 SER A CA 1
ATOM 1320 C C . SER A 1 182 ? -20.352 -0.328 -11.073 1.00 70.44 182 SER A C 1
ATOM 1322 O O . SER A 1 182 ? -21.348 0.383 -10.958 1.00 70.44 182 SER A O 1
ATOM 1324 N N . HIS A 1 183 ? -19.254 0.065 -11.714 1.00 68.75 183 HIS A N 1
ATOM 1325 C CA . HIS A 1 183 ? -19.175 1.315 -12.465 1.00 68.75 183 HIS A CA 1
ATOM 1326 C C . HIS A 1 183 ? -18.889 1.027 -13.936 1.00 68.75 183 HIS A C 1
ATOM 1328 O O . HIS A 1 183 ? -17.953 0.291 -14.258 1.00 68.75 183 HIS A O 1
ATOM 1334 N N . PHE A 1 184 ? -19.676 1.637 -14.821 1.00 65.62 184 PHE A N 1
ATOM 1335 C CA . PHE A 1 184 ? -19.416 1.651 -16.253 1.00 65.62 184 PHE A CA 1
ATOM 1336 C C . PHE A 1 184 ? -18.684 2.938 -16.595 1.00 65.62 184 PHE A C 1
ATOM 1338 O O . PHE A 1 184 ? -19.247 4.025 -16.495 1.00 65.62 184 PHE A O 1
ATOM 1345 N N . SER A 1 185 ? -17.424 2.813 -17.001 1.00 61.62 185 SER A N 1
ATOM 1346 C CA . SER A 1 185 ? -16.701 3.943 -17.568 1.00 61.62 185 SER A CA 1
ATOM 1347 C C . SER A 1 185 ? -16.754 3.885 -19.087 1.00 61.62 185 SER A C 1
ATOM 1349 O O . SER A 1 185 ? -16.410 2.873 -19.700 1.00 61.62 185 SER A O 1
ATOM 1351 N N . ASN A 1 186 ? -17.107 5.009 -19.696 1.00 59.44 186 ASN A N 1
ATOM 1352 C CA . ASN A 1 186 ? -17.017 5.229 -21.136 1.00 59.44 186 ASN A CA 1
ATOM 1353 C C . ASN A 1 186 ? -15.565 5.273 -21.652 1.00 59.44 186 ASN A C 1
ATOM 1355 O O . ASN A 1 186 ? -15.358 5.235 -22.860 1.00 59.44 186 ASN A O 1
ATOM 1359 N N . THR A 1 187 ? -14.565 5.328 -20.765 1.00 57.16 187 THR A N 1
ATOM 1360 C CA . THR A 1 187 ? -13.142 5.363 -21.141 1.00 57.16 187 THR A CA 1
ATOM 1361 C C . THR A 1 187 ? -12.428 4.011 -21.102 1.00 57.16 187 THR A C 1
ATOM 1363 O O . THR A 1 187 ? -11.363 3.898 -21.700 1.00 57.16 187 THR A O 1
ATOM 1366 N N . CYS A 1 188 ? -12.970 2.982 -20.434 1.00 47.81 188 CYS A N 1
ATOM 1367 C CA . CYS A 1 188 ? -12.295 1.677 -20.317 1.00 47.81 188 CYS A CA 1
ATOM 1368 C C . CYS A 1 188 ? -13.141 0.448 -20.697 1.00 47.81 188 CYS A C 1
ATOM 1370 O O . CYS A 1 188 ? -12.640 -0.669 -20.587 1.00 47.81 188 CYS A O 1
ATOM 1372 N N . SER A 1 189 ? -14.374 0.627 -21.193 1.00 44.22 189 SER A N 1
ATOM 1373 C CA . SER A 1 189 ? -15.242 -0.454 -21.704 1.00 44.22 189 SER A CA 1
ATOM 1374 C C . SER A 1 189 ? -15.311 -1.689 -20.789 1.00 44.22 189 SER A C 1
ATOM 1376 O O . SER A 1 189 ? -15.333 -2.825 -21.260 1.00 44.22 189 SER A O 1
ATOM 1378 N N . CYS A 1 190 ? -15.313 -1.492 -19.470 1.00 41.75 190 CYS A N 1
ATOM 1379 C CA . CYS A 1 190 ? -15.412 -2.574 -18.497 1.00 41.75 190 CYS A CA 1
ATOM 1380 C C . CYS A 1 190 ? -16.326 -2.186 -17.330 1.00 41.75 190 CYS A C 1
ATOM 1382 O O . CYS A 1 190 ? -16.388 -1.024 -16.924 1.00 41.75 190 CYS A O 1
ATOM 1384 N N . ALA A 1 191 ? -17.051 -3.175 -16.803 1.00 42.44 191 ALA A N 1
ATOM 1385 C CA . ALA A 1 191 ? -17.701 -3.064 -15.505 1.00 42.44 191 ALA A CA 1
ATOM 1386 C C . ALA A 1 191 ? -16.617 -3.232 -14.437 1.00 42.44 191 ALA A C 1
ATOM 1388 O O . ALA A 1 191 ? -16.034 -4.305 -14.339 1.00 42.44 191 ALA A O 1
ATOM 1389 N N . VAL A 1 192 ? -16.305 -2.192 -13.667 1.00 44.12 192 VAL A N 1
ATOM 1390 C CA . VAL A 1 192 ? -15.382 -2.328 -12.529 1.00 44.12 192 VAL A CA 1
ATOM 1391 C C . VAL A 1 192 ? -16.187 -2.798 -11.327 1.00 44.12 192 VAL A C 1
ATOM 1393 O O . VAL A 1 192 ? -17.069 -2.068 -10.885 1.00 44.12 192 VAL A O 1
ATOM 1396 N N . TYR A 1 193 ? -15.898 -3.998 -10.820 1.00 37.03 193 TYR A N 1
ATOM 1397 C CA . TYR A 1 193 ? -16.504 -4.527 -9.593 1.00 37.03 193 TYR A CA 1
ATOM 1398 C C . TYR A 1 193 ? -15.671 -4.100 -8.375 1.00 37.03 193 TYR A C 1
ATOM 1400 O O . TYR A 1 193 ? -14.474 -4.395 -8.325 1.00 37.03 193 TYR A O 1
ATOM 1408 N N . GLY A 1 194 ? -16.294 -3.397 -7.425 1.00 37.62 194 GLY A N 1
ATOM 1409 C CA . GLY A 1 194 ? -15.711 -2.950 -6.150 1.00 37.62 194 GLY A CA 1
ATOM 1410 C C . GLY A 1 194 ? -16.372 -3.568 -4.929 1.00 37.62 194 GLY A C 1
ATOM 1411 O O . GLY A 1 194 ? -17.586 -3.860 -4.994 1.00 37.62 194 GLY A O 1
#